Protein AF-0000000080018764 (afdb_homodimer)

Nearest PDB structures (foldseek):
  2nvn-assembly1_A-2  TM=9.510E-01  e=1.920E-15  Synechococcus elongatus PCC 7942 = FACHB-805
  2it9-assembly2_D  TM=9.387E-01  e=1.951E-10  Prochlorococcus marinus str. NATL2A
  2it9-assembly1_A  TM=9.415E-01  e=9.250E-10  Prochlorococcus marinus str. NATL2A
  6man-assembly1_A  TM=3.329E-01  e=5.649E-02  Rickettsia bellii RML369-C
  4or8-assembly1_A  TM=3.634E-01  e=3.006E-01  Marburg virus - Musoke, Kenya, 1980

Sequence (242 aa):
MERLIKSGSGWRIGWNPSAPEFKGLVGTDDWAIELTEAELNDFCRLLLQLADTMQQLTSELMDEEKIACEAESDLLWMEVEGYPRAYSLRFILNTNRCAEGKWSAAAVPGLLQAAGMLKVFMERLIKSGSGWRIGWNPSAPEFKGLVGTDDWAIELTEAELNDFCRLLLQLADTMQQLTSELMDEEKIACEAESDLLWMEVEGYPRAYSLRFILNTNRCAEGKWSAAAVPGLLQAAGMLKVF

Solvent-accessible surface area (backbone atoms only — not comparable to full-atom values): 12694 Å² total; per-residue (Å²): 122,74,72,42,76,48,71,59,75,49,22,34,42,34,38,28,73,81,44,88,66,55,20,17,33,40,36,38,85,52,32,36,38,46,24,32,57,69,52,40,52,49,50,38,53,49,49,52,51,52,50,52,53,32,53,55,42,52,77,65,47,86,66,93,60,71,45,75,53,72,50,70,61,93,50,36,39,37,37,36,43,32,38,62,92,47,30,26,40,37,38,35,39,67,52,89,73,32,35,37,40,56,34,51,37,84,15,41,63,60,45,50,56,51,38,61,62,67,56,76,113,121,74,73,43,75,49,71,58,77,49,22,34,42,34,38,28,72,80,43,89,64,54,21,18,33,42,34,39,86,51,33,36,39,48,23,34,55,69,51,40,52,49,49,38,53,48,51,52,52,52,50,52,52,32,52,54,43,51,77,66,46,87,65,95,60,71,45,75,51,71,50,69,62,94,51,34,40,37,36,38,41,31,40,60,91,47,31,27,40,38,39,36,40,69,53,88,75,32,35,37,40,56,34,51,38,84,14,41,63,60,46,50,55,51,39,62,62,67,57,73,114

InterPro domains:
  IPR009044 ssDNA-binding transcriptional regulator [G3DSA:2.30.31.10] (1-121)
  IPR009044 ssDNA-binding transcriptional regulator [SSF54447] (1-120)
  IPR014947 Protein of unknown function DUF1818 [PF08848] (6-116)

pLDDT: mean 93.12, std 10.93, range [38.03, 98.88]

Secondary structure (DSSP, 8-state):
---EEEEETTEEEEE-TTSSS--EEEE-SSEEEEE-HHHHHHHHHHHHHHHHHHHHHHHH--S---EEEEEE-SSEEEEEEEETTEEEEEEEE-SSS-EEEEE-TTTHHHHHHHHHHH---/---EEEEETTEEEEE-TTSSS--EEEE-SSEEEEE-HHHHHHHHHHHHHHHHHHHHHHHH--S---EEEEEE-SSEEEEEEEETTEEEEEEEE-SSS-EEEEE-TTTHHHHHHHHHHH---

Structure (mmCIF, N/CA/C/O backbone):
data_AF-0000000080018764-model_v1
#
loop_
_entity.id
_entity.type
_entity.pdbx_description
1 polymer 'DUF1818 domain-containing protein'
#
loop_
_atom_site.group_PDB
_atom_site.id
_atom_site.type_symbol
_atom_site.label_atom_id
_atom_site.label_alt_id
_atom_site.label_comp_id
_atom_site.label_asym_id
_atom_site.label_entity_id
_atom_site.label_seq_id
_atom_site.pdbx_PDB_ins_code
_atom_site.Cartn_x
_atom_site.Cartn_y
_atom_site.Cartn_z
_atom_site.occupancy
_atom_site.B_iso_or_equiv
_atom_site.auth_seq_id
_atom_site.auth_comp_id
_atom_site.auth_asym_id
_atom_site.auth_atom_id
_atom_site.pdbx_PDB_model_num
ATOM 1 N N . MET A 1 1 ? -10.547 -20.531 13.781 1 68.75 1 MET A N 1
ATOM 2 C CA . MET A 1 1 ? -9.164 -20.391 13.336 1 68.75 1 MET A CA 1
ATOM 3 C C . MET A 1 1 ? -8.531 -19.141 13.961 1 68.75 1 MET A C 1
ATOM 5 O O . MET A 1 1 ? -9.227 -18.172 14.258 1 68.75 1 MET A O 1
ATOM 9 N N . GLU A 1 2 ? -7.211 -19.234 14.367 1 84.25 2 GLU A N 1
ATOM 10 C CA . GLU A 1 2 ? -6.566 -18.172 15.133 1 84.25 2 GLU A CA 1
ATOM 11 C C . GLU A 1 2 ? -5.953 -17.125 14.211 1 84.25 2 GLU A C 1
ATOM 13 O O . GLU A 1 2 ? -5.629 -17.422 13.055 1 84.25 2 GLU A O 1
ATOM 18 N N . ARG A 1 3 ? -5.953 -15.953 14.719 1 90.06 3 ARG A N 1
ATOM 19 C CA . ARG A 1 3 ? -5.281 -14.852 14.031 1 90.06 3 ARG A CA 1
ATOM 20 C C . ARG A 1 3 ? -3.811 -15.172 13.789 1 90.06 3 ARG A C 1
ATOM 22 O O . ARG A 1 3 ? -3.146 -15.742 14.656 1 90.06 3 ARG A O 1
ATOM 29 N N . LEU A 1 4 ? -3.404 -14.945 12.539 1 93.12 4 LEU A N 1
ATOM 30 C CA . LEU A 1 4 ? -2.029 -15.242 12.156 1 93.12 4 LEU A CA 1
ATOM 31 C C . LEU A 1 4 ? -1.428 -14.102 11.352 1 93.12 4 LEU A C 1
ATOM 33 O O . LEU A 1 4 ? -2.094 -13.523 10.484 1 93.12 4 LEU A O 1
ATOM 37 N N . ILE A 1 5 ? -0.253 -13.672 11.758 1 94.69 5 ILE A N 1
ATOM 38 C CA . ILE A 1 5 ? 0.545 -12.773 10.93 1 94.69 5 ILE A CA 1
ATOM 39 C C . ILE A 1 5 ? 1.951 -13.344 10.758 1 94.69 5 ILE A C 1
ATOM 41 O O . ILE A 1 5 ? 2.621 -13.664 11.742 1 94.69 5 ILE A O 1
ATOM 45 N N . LYS A 1 6 ? 2.305 -13.562 9.57 1 96.75 6 LYS A N 1
ATOM 46 C CA . LYS A 1 6 ? 3.672 -13.945 9.234 1 96.75 6 LYS A CA 1
ATOM 47 C C . LYS A 1 6 ? 4.398 -12.812 8.508 1 96.75 6 LYS A C 1
ATOM 49 O O . LYS A 1 6 ? 3.805 -12.117 7.688 1 96.75 6 LYS A O 1
ATOM 54 N N . SER A 1 7 ? 5.648 -12.672 8.906 1 97.94 7 SER A N 1
ATOM 55 C CA . SER A 1 7 ? 6.406 -11.602 8.266 1 97.94 7 SER A CA 1
ATOM 56 C C . SER A 1 7 ? 7.883 -11.969 8.141 1 97.94 7 SER A C 1
ATOM 58 O O . SER A 1 7 ? 8.359 -12.883 8.812 1 97.94 7 SER A O 1
ATOM 60 N N . GLY A 1 8 ? 8.516 -11.398 7.281 1 97.75 8 GLY A N 1
ATOM 61 C CA . GLY A 1 8 ? 9.953 -11.43 7.062 1 97.75 8 GLY A CA 1
ATOM 62 C C . GLY A 1 8 ? 10.492 -10.148 6.453 1 97.75 8 GLY A C 1
ATOM 63 O O . GLY A 1 8 ? 9.82 -9.117 6.473 1 97.75 8 GLY A O 1
ATOM 64 N N . SER A 1 9 ? 11.68 -10.211 5.969 1 97.88 9 SER A N 1
ATOM 65 C CA . SER A 1 9 ? 12.258 -9.023 5.352 1 97.88 9 SER A CA 1
ATOM 66 C C . SER A 1 9 ? 11.516 -8.641 4.074 1 97.88 9 SER A C 1
ATOM 68 O O . SER A 1 9 ? 11.648 -9.305 3.047 1 97.88 9 SER A O 1
ATOM 70 N N . GLY A 1 10 ? 10.688 -7.566 4.203 1 98.25 10 GLY A N 1
ATOM 71 C CA . GLY A 1 10 ? 10.055 -7.004 3.02 1 98.25 10 GLY A CA 1
ATOM 72 C C . GLY A 1 10 ? 8.719 -7.648 2.699 1 98.25 10 GLY A C 1
ATOM 73 O O . GLY A 1 10 ? 8.195 -7.492 1.592 1 98.25 10 GLY A O 1
ATOM 74 N N . TRP A 1 11 ? 8.18 -8.469 3.574 1 98.69 11 TRP A N 1
ATOM 75 C CA . TRP A 1 11 ? 6.875 -9.047 3.281 1 98.69 11 TRP A CA 1
ATOM 76 C C . TRP A 1 11 ? 6.105 -9.336 4.566 1 98.69 11 TRP A C 1
ATOM 78 O O . TRP A 1 11 ? 6.707 -9.57 5.617 1 98.69 11 TRP A O 1
ATOM 88 N N . ARG A 1 12 ? 4.766 -9.227 4.465 1 98.56 12 ARG A N 1
ATOM 89 C CA . ARG A 1 12 ? 3.809 -9.602 5.504 1 98.56 12 ARG A CA 1
ATOM 90 C C . ARG A 1 12 ? 2.57 -10.25 4.895 1 98.56 12 ARG A C 1
ATOM 92 O O . ARG A 1 12 ? 2.109 -9.844 3.826 1 98.56 12 ARG A O 1
ATOM 99 N N . ILE A 1 13 ? 2.072 -11.258 5.594 1 98.31 13 ILE A N 1
ATOM 100 C CA . ILE A 1 13 ? 0.796 -11.859 5.234 1 98.31 13 ILE A CA 1
ATOM 101 C C . ILE A 1 13 ? 0.036 -12.258 6.496 1 98.31 13 ILE A C 1
ATOM 103 O O . ILE A 1 13 ? 0.632 -12.75 7.461 1 98.31 13 ILE A O 1
ATOM 107 N N . GLY A 1 14 ? -1.251 -11.969 6.52 1 97.62 14 GLY A N 1
ATOM 108 C CA . GLY A 1 14 ? -2.029 -12.203 7.727 1 97.62 14 GLY A CA 1
ATOM 109 C C . GLY A 1 14 ? -3.406 -12.773 7.445 1 97.62 14 GLY A C 1
ATOM 110 O O . GLY A 1 14 ? -3.922 -12.648 6.332 1 97.62 14 GLY A O 1
ATOM 111 N N . TRP A 1 15 ? -3.908 -13.414 8.477 1 96.69 15 TRP A N 1
ATOM 112 C CA . TRP A 1 15 ? -5.238 -14.016 8.477 1 96.69 15 TRP A CA 1
ATOM 113 C C . TRP A 1 15 ? -5.926 -13.805 9.82 1 96.69 15 TRP A C 1
ATOM 115 O O . TRP A 1 15 ? -5.352 -14.102 10.875 1 96.69 15 TRP A O 1
ATOM 125 N N . ASN A 1 16 ? -7.051 -13.188 9.742 1 96.44 16 ASN A N 1
ATOM 126 C CA . ASN A 1 16 ? -7.891 -13 10.922 1 96.44 16 ASN A CA 1
ATOM 127 C C . ASN A 1 16 ? -9.328 -13.445 10.664 1 96.44 16 ASN A C 1
ATOM 129 O O . ASN A 1 16 ? -10.164 -12.648 10.234 1 96.44 16 ASN A O 1
ATOM 133 N N . PRO A 1 17 ? -9.641 -14.695 10.977 1 93.81 17 PRO A N 1
ATOM 134 C CA . PRO A 1 17 ? -10.961 -15.242 10.672 1 93.81 17 PRO A CA 1
ATOM 135 C C . PRO A 1 17 ? -12.086 -14.539 11.43 1 93.81 17 PRO A C 1
ATOM 137 O O . PRO A 1 17 ? -13.258 -14.68 11.078 1 93.81 17 PRO A O 1
ATOM 140 N N . SER A 1 18 ? -11.727 -13.773 12.469 1 95.12 18 SER A N 1
ATOM 141 C CA . SER A 1 18 ? -12.742 -13.133 13.297 1 95.12 18 SER A CA 1
ATOM 142 C C . SER A 1 18 ? -13.125 -11.766 12.742 1 95.12 18 SER A C 1
ATOM 144 O O . SER A 1 18 ? -14.086 -11.148 13.203 1 95.12 18 SER A O 1
ATOM 146 N N . ALA A 1 19 ? -12.297 -11.297 11.797 1 95 19 ALA A N 1
ATOM 147 C CA . ALA A 1 19 ? -12.648 -10.016 11.188 1 95 19 ALA A CA 1
ATOM 148 C C . ALA A 1 19 ? -13.938 -10.133 10.375 1 95 19 ALA A C 1
ATOM 150 O O . ALA A 1 19 ? -14.164 -11.141 9.703 1 95 19 ALA A O 1
ATOM 151 N N . PRO A 1 20 ? -14.727 -9.164 10.422 1 95 20 PRO A N 1
ATOM 152 C CA . PRO A 1 20 ? -16.031 -9.258 9.773 1 95 20 PRO A CA 1
ATOM 153 C C . PRO A 1 20 ? -15.93 -9.32 8.25 1 95 20 PRO A C 1
ATOM 155 O O . PRO A 1 20 ? -16.609 -10.125 7.613 1 95 20 PRO A O 1
ATOM 158 N N . GLU A 1 21 ? -15.164 -8.414 7.602 1 96.56 21 GLU A N 1
ATOM 159 C CA . GLU A 1 21 ? -15.172 -8.32 6.145 1 96.56 21 GLU A CA 1
ATOM 160 C C . GLU A 1 21 ? -13.781 -8.57 5.57 1 96.56 21 GLU A C 1
ATOM 162 O O . GLU A 1 21 ? -13.609 -9.391 4.672 1 96.56 21 GLU A O 1
ATOM 167 N N . PHE A 1 22 ? -12.82 -7.93 6.137 1 97.19 22 PHE A N 1
ATOM 168 C CA . PHE A 1 22 ? -11.461 -8.031 5.617 1 97.19 22 PHE A CA 1
ATOM 169 C C . PHE A 1 22 ? -10.602 -8.914 6.516 1 97.19 22 PHE A C 1
ATOM 171 O O . PHE A 1 22 ? -10 -8.438 7.473 1 97.19 22 PHE A O 1
ATOM 178 N N . LYS A 1 23 ? -10.445 -10.148 6.078 1 97.06 23 LYS A N 1
ATOM 179 C CA . LYS A 1 23 ? -9.875 -11.18 6.934 1 97.06 23 LYS A CA 1
ATOM 180 C C . LYS A 1 23 ? -8.406 -11.43 6.602 1 97.06 23 LYS A C 1
ATOM 182 O O . LYS A 1 23 ? -7.703 -12.109 7.344 1 97.06 23 LYS A O 1
ATOM 187 N N . GLY A 1 24 ? -7.957 -10.898 5.488 1 97.38 24 GLY A N 1
ATOM 188 C CA . GLY A 1 24 ? -6.578 -11.078 5.055 1 97.38 24 GLY A CA 1
ATOM 189 C C . GLY A 1 24 ? -5.773 -9.789 5.078 1 97.38 24 GLY A C 1
ATOM 190 O O . GLY A 1 24 ? -6.344 -8.703 5.156 1 97.38 24 GLY A O 1
ATOM 191 N N . LEU A 1 25 ? -4.535 -9.93 5.039 1 98.19 25 LEU A N 1
ATOM 192 C CA . LEU A 1 25 ? -3.609 -8.805 4.938 1 98.19 25 LEU A CA 1
ATOM 193 C C . LEU A 1 25 ? -2.361 -9.203 4.152 1 98.19 25 LEU A C 1
ATOM 195 O O . LEU A 1 25 ? -1.821 -10.289 4.344 1 98.19 25 LEU A O 1
ATOM 199 N N . VAL A 1 26 ? -1.921 -8.289 3.273 1 98.56 26 VAL A N 1
ATOM 200 C CA . VAL A 1 26 ? -0.626 -8.461 2.623 1 98.56 26 VAL A CA 1
ATOM 201 C C . VAL A 1 26 ? 0.14 -7.141 2.633 1 98.56 26 VAL A C 1
ATOM 203 O O . VAL A 1 26 ? -0.461 -6.07 2.723 1 98.56 26 VAL A O 1
ATOM 206 N N . GLY A 1 27 ? 1.399 -7.227 2.586 1 98.75 27 GLY A N 1
ATOM 207 C CA . GLY A 1 27 ? 2.18 -6.004 2.523 1 98.75 27 GLY A CA 1
ATOM 208 C C . GLY A 1 27 ? 3.666 -6.23 2.717 1 98.75 27 GLY A C 1
ATOM 209 O O . GLY A 1 27 ? 4.152 -7.352 2.557 1 98.75 27 GLY A O 1
ATOM 210 N N . THR A 1 28 ? 4.379 -5.137 2.893 1 98.69 28 THR A N 1
ATOM 211 C CA . THR A 1 28 ? 5.797 -5.082 3.229 1 98.69 28 THR A CA 1
ATOM 212 C C . THR A 1 28 ? 6.008 -4.395 4.574 1 98.69 28 THR A C 1
ATOM 214 O O . THR A 1 28 ? 5.09 -4.328 5.395 1 98.69 28 THR A O 1
ATOM 217 N N . ASP A 1 29 ? 7.27 -3.947 4.777 1 97.44 29 ASP A N 1
ATOM 218 C CA . ASP A 1 29 ? 7.578 -3.146 5.957 1 97.44 29 ASP A CA 1
ATOM 219 C C . ASP A 1 29 ? 6.961 -1.752 5.852 1 97.44 29 ASP A C 1
ATOM 221 O O . ASP A 1 29 ? 6.703 -1.104 6.867 1 97.44 29 ASP A O 1
ATOM 225 N N . ASP A 1 30 ? 6.609 -1.358 4.621 1 97.44 30 ASP A N 1
ATOM 226 C CA . ASP A 1 30 ? 6.297 0.051 4.406 1 97.44 30 ASP A CA 1
ATOM 227 C C . ASP A 1 30 ? 4.836 0.235 4.008 1 97.44 30 ASP A C 1
ATOM 229 O O . ASP A 1 30 ? 4.32 1.355 4.012 1 97.44 30 ASP A O 1
ATOM 233 N N . TRP A 1 31 ? 4.188 -0.826 3.67 1 98.69 31 TRP A N 1
ATOM 234 C CA . TRP A 1 31 ? 2.77 -0.753 3.34 1 98.69 31 TRP A CA 1
ATOM 235 C C . TRP A 1 31 ? 2.074 -2.08 3.625 1 98.69 31 TRP A C 1
ATOM 237 O O . TRP A 1 31 ? 2.719 -3.131 3.658 1 98.69 31 TRP A O 1
ATOM 247 N N . ALA A 1 32 ? 0.771 -2.02 3.852 1 98.62 32 ALA A N 1
ATOM 248 C CA . ALA A 1 32 ? -0.088 -3.193 3.984 1 98.62 32 ALA A CA 1
ATOM 249 C C . ALA A 1 32 ? -1.529 -2.865 3.609 1 98.62 32 ALA A C 1
ATOM 251 O O . ALA A 1 32 ? -1.979 -1.729 3.779 1 98.62 32 ALA A O 1
ATOM 252 N N . ILE A 1 33 ? -2.234 -3.895 3.113 1 98.31 33 ILE A N 1
ATOM 253 C CA . ILE A 1 33 ? -3.617 -3.746 2.674 1 98.31 33 ILE A CA 1
ATOM 254 C C . ILE A 1 33 ? -4.441 -4.938 3.154 1 98.31 33 ILE A C 1
ATOM 256 O O . ILE A 1 33 ? -4.008 -6.086 3.041 1 98.31 33 ILE A O 1
ATOM 260 N N . GLU A 1 34 ? -5.523 -4.609 3.689 1 98.19 34 GLU A N 1
ATOM 261 C CA . GLU A 1 34 ? -6.434 -5.684 4.062 1 98.19 34 GLU A CA 1
ATOM 262 C C . GLU A 1 34 ? -7.133 -6.262 2.834 1 98.19 34 GLU A C 1
ATOM 264 O O . GLU A 1 34 ? -7.391 -5.547 1.864 1 98.19 34 GLU A O 1
ATOM 269 N N . LEU A 1 35 ? -7.445 -7.535 2.936 1 97.94 35 LEU A N 1
ATOM 270 C CA . LEU A 1 35 ? -8.125 -8.258 1.866 1 97.94 35 LEU A CA 1
ATOM 271 C C . LEU A 1 35 ? -9.328 -9.016 2.404 1 97.94 35 LEU A C 1
ATOM 273 O O . LEU A 1 35 ? -9.328 -9.461 3.555 1 97.94 35 LEU A O 1
ATOM 277 N N . THR A 1 36 ? -10.297 -9.164 1.594 1 97.25 36 THR A N 1
ATOM 278 C CA . THR A 1 36 ? -11.336 -10.141 1.923 1 97.25 36 THR A CA 1
ATOM 279 C C . THR A 1 36 ? -10.781 -11.562 1.88 1 97.25 36 THR A C 1
ATOM 281 O O . THR A 1 36 ? -9.695 -11.789 1.339 1 97.25 36 THR A O 1
ATOM 284 N N . GLU A 1 37 ? -11.523 -12.43 2.434 1 96.12 37 GLU A N 1
ATOM 285 C CA . GLU A 1 37 ? -11.102 -13.828 2.377 1 96.12 37 GLU A CA 1
ATOM 286 C C . GLU A 1 37 ? -10.945 -14.297 0.935 1 96.12 37 GLU A C 1
ATOM 288 O O . GLU A 1 37 ? -9.969 -14.984 0.604 1 96.12 37 GLU A O 1
ATOM 293 N N . ALA A 1 38 ? -11.883 -13.953 0.093 1 96.62 38 ALA A N 1
ATOM 294 C CA . ALA A 1 38 ? -11.836 -14.359 -1.311 1 96.62 38 ALA A CA 1
ATOM 295 C C . ALA A 1 38 ? -10.609 -13.766 -2.008 1 96.62 38 ALA A C 1
ATOM 297 O O . ALA A 1 38 ? -9.945 -14.445 -2.793 1 96.62 38 ALA A O 1
ATOM 298 N N . GLU A 1 39 ? -10.312 -12.484 -1.729 1 97.5 39 GLU A N 1
ATOM 299 C CA . GLU A 1 39 ? -9.141 -11.82 -2.305 1 97.5 39 GLU A CA 1
ATOM 300 C C . GLU A 1 39 ? -7.852 -12.5 -1.854 1 97.5 39 GLU A C 1
ATOM 302 O O . GLU A 1 39 ? -6.938 -12.695 -2.656 1 97.5 39 GLU A O 1
ATOM 307 N N . LEU A 1 40 ? -7.777 -12.836 -0.602 1 97.5 40 LEU A N 1
ATOM 308 C CA . LEU A 1 40 ? -6.574 -13.477 -0.086 1 97.5 40 LEU A CA 1
ATOM 309 C C . LEU A 1 40 ? -6.395 -14.867 -0.689 1 97.5 40 LEU A C 1
ATOM 311 O O . LEU A 1 40 ? -5.281 -15.258 -1.038 1 97.5 40 LEU A O 1
ATOM 315 N N . ASN A 1 41 ? -7.473 -15.562 -0.802 1 96.88 41 ASN A N 1
ATOM 316 C CA . ASN A 1 41 ? -7.402 -16.875 -1.431 1 96.88 41 ASN A CA 1
ATOM 317 C C . ASN A 1 41 ? -6.895 -16.781 -2.865 1 96.88 41 ASN A C 1
ATOM 319 O O . ASN A 1 41 ? -6.035 -17.578 -3.273 1 96.88 41 ASN A O 1
ATOM 323 N N . ASP A 1 42 ? -7.402 -15.836 -3.553 1 97.56 42 ASP A N 1
ATOM 324 C CA . ASP A 1 42 ? -6.965 -15.641 -4.934 1 97.56 42 ASP A CA 1
ATOM 325 C C . ASP A 1 42 ? -5.504 -15.203 -4.984 1 97.56 42 ASP A C 1
ATOM 327 O O . ASP A 1 42 ? -4.754 -15.625 -5.871 1 97.56 42 ASP A O 1
ATOM 331 N N . PHE A 1 43 ? -5.098 -14.367 -4.078 1 98.25 43 PHE A N 1
ATOM 332 C CA . PHE A 1 43 ? -3.715 -13.906 -4.016 1 98.25 43 PHE A CA 1
ATOM 333 C C . PHE A 1 43 ? -2.76 -15.078 -3.852 1 98.25 43 PHE A C 1
ATOM 335 O O . PHE A 1 43 ? -1.798 -15.219 -4.613 1 98.25 43 PHE A O 1
ATOM 342 N N . CYS A 1 44 ? -3.115 -15.922 -2.943 1 98 44 CYS A N 1
ATOM 343 C CA . CYS A 1 44 ? -2.25 -17.062 -2.674 1 98 44 CYS A CA 1
ATOM 344 C C . CYS A 1 44 ? -2.244 -18.031 -3.852 1 98 44 CYS A C 1
ATOM 346 O O . CYS A 1 44 ? -1.186 -18.5 -4.266 1 98 44 CYS A O 1
ATOM 348 N N . ARG A 1 45 ? -3.391 -18.297 -4.367 1 97.62 45 ARG A N 1
ATOM 349 C CA . ARG A 1 45 ? -3.504 -19.234 -5.484 1 97.62 45 ARG A CA 1
ATOM 350 C C . ARG A 1 45 ? -2.723 -18.734 -6.695 1 97.62 45 ARG A C 1
ATOM 352 O O . ARG A 1 45 ? -1.954 -19.5 -7.297 1 97.62 45 ARG A O 1
ATOM 359 N N . LEU A 1 46 ? -2.908 -17.469 -7.066 1 98.31 46 LEU A N 1
ATOM 360 C CA . LEU A 1 46 ? -2.248 -16.906 -8.234 1 98.31 46 LEU A CA 1
ATOM 361 C C . LEU A 1 46 ? -0.744 -16.797 -8.008 1 98.31 46 LEU A C 1
ATOM 363 O O . LEU A 1 46 ? 0.043 -17.016 -8.938 1 98.31 46 LEU A O 1
ATOM 367 N N . LEU A 1 47 ? -0.325 -16.453 -6.82 1 98.38 47 LEU A N 1
ATOM 368 C CA . LEU A 1 47 ? 1.092 -16.359 -6.488 1 98.38 47 LEU A CA 1
ATOM 369 C C . LEU A 1 47 ? 1.784 -17.703 -6.672 1 98.38 47 LEU A C 1
ATOM 371 O O . LEU A 1 47 ? 2.848 -17.781 -7.293 1 98.38 47 LEU A O 1
ATOM 375 N N . LEU A 1 48 ? 1.185 -18.719 -6.172 1 97.56 48 LEU A N 1
ATOM 376 C CA . LEU A 1 48 ? 1.766 -20.047 -6.262 1 97.56 48 LEU A CA 1
ATOM 377 C C . LEU A 1 48 ? 1.779 -20.547 -7.707 1 97.56 48 LEU A C 1
ATOM 379 O O . LEU A 1 48 ? 2.73 -21.203 -8.133 1 97.56 48 LEU A O 1
ATOM 383 N N . GLN A 1 49 ? 0.719 -20.219 -8.398 1 97.75 49 GLN A N 1
ATOM 384 C CA . GLN A 1 49 ? 0.656 -20.547 -9.82 1 97.75 49 GLN A CA 1
ATOM 385 C C . GLN A 1 49 ? 1.792 -19.891 -10.594 1 97.75 49 GLN A C 1
ATOM 387 O O . GLN A 1 49 ? 2.455 -20.531 -11.406 1 97.75 49 GLN A O 1
ATOM 392 N N . LEU A 1 50 ? 2.02 -18.562 -10.391 1 98.06 50 LEU A N 1
ATOM 393 C CA . LEU A 1 50 ? 3.078 -17.828 -11.062 1 98.06 50 LEU A CA 1
ATOM 394 C C . LEU A 1 50 ? 4.449 -18.375 -10.688 1 98.06 50 LEU A C 1
ATOM 396 O O . LEU A 1 50 ? 5.336 -18.469 -11.539 1 98.06 50 LEU A O 1
ATOM 400 N N . ALA A 1 51 ? 4.594 -18.719 -9.453 1 96.44 51 ALA A N 1
ATOM 401 C CA . ALA A 1 51 ? 5.855 -19.297 -9 1 96.44 51 ALA A CA 1
ATOM 402 C C . ALA A 1 51 ? 6.148 -20.609 -9.719 1 96.44 51 ALA A C 1
ATOM 404 O O . ALA A 1 51 ? 7.281 -20.859 -10.133 1 96.44 51 ALA A O 1
ATOM 405 N N . ASP A 1 52 ? 5.133 -21.422 -9.828 1 95.62 52 ASP A N 1
ATOM 406 C CA . ASP A 1 52 ? 5.281 -22.688 -10.547 1 95.62 52 ASP A CA 1
ATOM 407 C C . ASP A 1 52 ? 5.684 -22.438 -12 1 95.62 52 ASP A C 1
ATOM 409 O O . ASP A 1 52 ? 6.547 -23.141 -12.531 1 95.62 52 ASP A O 1
ATOM 413 N N . THR A 1 53 ? 5.02 -21.438 -12.633 1 94.94 53 THR A N 1
ATOM 414 C CA . THR A 1 53 ? 5.34 -21.078 -14.008 1 94.94 53 THR A CA 1
ATOM 415 C C . THR A 1 53 ? 6.801 -20.656 -14.125 1 94.94 53 THR A C 1
ATOM 417 O O . THR A 1 53 ? 7.508 -21.094 -15.047 1 94.94 53 THR A O 1
ATOM 420 N N . MET A 1 54 ? 7.301 -19.844 -13.219 1 93.94 54 MET A N 1
ATOM 421 C CA . MET A 1 54 ? 8.68 -19.375 -13.234 1 93.94 54 MET A CA 1
ATOM 422 C C . MET A 1 54 ? 9.656 -20.531 -13.094 1 93.94 54 MET A C 1
ATOM 424 O O . MET A 1 54 ? 10.703 -20.562 -13.742 1 93.94 54 MET A O 1
ATOM 428 N N . GLN A 1 55 ? 9.32 -21.453 -12.266 1 90.56 55 GLN A N 1
ATOM 429 C CA . GLN A 1 55 ? 10.164 -22.609 -12.047 1 90.56 55 GLN A CA 1
ATOM 430 C C . GLN A 1 55 ? 10.258 -23.469 -13.305 1 90.56 55 GLN A C 1
ATOM 432 O O . GLN A 1 55 ? 11.328 -24 -13.633 1 90.56 55 GLN A O 1
ATOM 437 N N . GLN A 1 56 ? 9.211 -23.625 -13.961 1 90.62 56 GLN A N 1
ATOM 438 C CA . GLN A 1 56 ? 9.172 -24.422 -15.18 1 90.62 56 GLN A CA 1
ATOM 439 C C . GLN A 1 56 ? 9.984 -23.781 -16.297 1 90.62 56 GLN A C 1
ATOM 441 O O . GLN A 1 56 ? 10.609 -24.484 -17.094 1 90.62 56 GLN A O 1
ATOM 446 N N . LEU A 1 57 ? 9.984 -22.438 -16.359 1 85.69 57 LEU A N 1
ATOM 447 C CA . LEU A 1 57 ? 10.734 -21.719 -17.391 1 85.69 57 LEU A CA 1
ATOM 448 C C . LEU A 1 57 ? 12.234 -21.844 -17.141 1 85.69 57 LEU A C 1
ATOM 450 O O . LEU A 1 57 ? 13.023 -21.75 -18.094 1 85.69 57 LEU A O 1
ATOM 454 N N . THR A 1 58 ? 12.695 -21.938 -15.93 1 76.25 58 THR A N 1
ATOM 455 C CA . THR A 1 58 ? 14.094 -22.156 -15.602 1 76.25 58 THR A CA 1
ATOM 456 C C . THR A 1 58 ? 14.625 -23.406 -16.312 1 76.25 58 THR A C 1
ATOM 458 O O . THR A 1 58 ? 15.766 -23.422 -16.781 1 76.25 58 THR A O 1
ATOM 461 N N . SER A 1 59 ? 13.82 -24.328 -16.391 1 72.62 59 SER A N 1
ATOM 462 C CA . SER A 1 59 ? 14.25 -25.594 -16.984 1 72.62 59 SER A CA 1
ATOM 463 C C . SER A 1 59 ? 14.344 -25.5 -18.5 1 72.62 59 SER A C 1
ATOM 465 O O . SER A 1 59 ? 15.133 -26.203 -19.125 1 72.62 59 SER A O 1
ATOM 467 N N . GLU A 1 60 ? 13.562 -24.594 -18.922 1 68.31 60 GLU A N 1
ATOM 468 C CA . GLU A 1 60 ? 13.484 -24.5 -20.375 1 68.31 60 GLU A CA 1
ATOM 469 C C . GLU A 1 60 ? 14.414 -23.422 -20.922 1 68.31 60 GLU A C 1
ATOM 471 O O . GLU A 1 60 ? 14.875 -23.5 -22.062 1 68.31 60 GLU A O 1
ATOM 476 N N . LEU A 1 61 ? 14.297 -22.328 -20.141 1 60.66 61 LEU A N 1
ATOM 477 C CA . LEU A 1 61 ? 14.938 -21.156 -20.703 1 60.66 61 LEU A CA 1
ATOM 478 C C . LEU A 1 61 ? 16.406 -21.078 -20.297 1 60.66 61 LEU A C 1
ATOM 480 O O . LEU A 1 61 ? 16.719 -21.094 -19.094 1 60.66 61 LEU A O 1
ATOM 484 N N . MET A 1 62 ? 17.203 -21.562 -21.156 1 57.44 62 MET A N 1
ATOM 485 C CA . MET A 1 62 ? 18.656 -21.484 -21.047 1 57.44 62 MET A CA 1
ATOM 486 C C . MET A 1 62 ? 19.125 -20.031 -20.984 1 57.44 62 MET A C 1
ATOM 488 O O . MET A 1 62 ? 20.297 -19.75 -20.719 1 57.44 62 MET A O 1
ATOM 492 N N . ASP A 1 63 ? 18.25 -19.078 -21.562 1 58.16 63 ASP A N 1
ATOM 493 C CA . ASP A 1 63 ? 18.797 -17.734 -21.75 1 58.16 63 ASP A CA 1
ATOM 494 C C . ASP A 1 63 ? 18.438 -16.828 -20.578 1 58.16 63 ASP A C 1
ATOM 496 O O . ASP A 1 63 ? 17.406 -17.031 -19.922 1 58.16 63 ASP A O 1
ATOM 500 N N . GLU A 1 64 ? 19.312 -16.094 -20.062 1 63.31 64 GLU A N 1
ATOM 501 C CA . GLU A 1 64 ? 19.578 -15.133 -19 1 63.31 64 GLU A CA 1
ATOM 502 C C . GLU A 1 64 ? 18.672 -13.914 -19.109 1 63.31 64 GLU A C 1
ATOM 504 O O . GLU A 1 64 ? 19.062 -12.805 -18.75 1 63.31 64 GLU A O 1
ATOM 509 N N . GLU A 1 65 ? 17.375 -13.906 -19.891 1 80 65 GLU A N 1
ATOM 510 C CA . GLU A 1 65 ? 16.609 -12.672 -19.984 1 80 65 GLU A CA 1
ATOM 511 C C . GLU A 1 65 ? 15.547 -12.586 -18.891 1 80 65 GLU A C 1
ATOM 513 O O . GLU A 1 65 ? 15 -13.609 -18.484 1 80 65 GLU A O 1
ATOM 518 N N . LYS A 1 66 ? 15.359 -11.461 -18.562 1 89.75 66 LYS A N 1
ATOM 519 C CA . LYS A 1 66 ? 14.266 -11.203 -17.625 1 89.75 66 L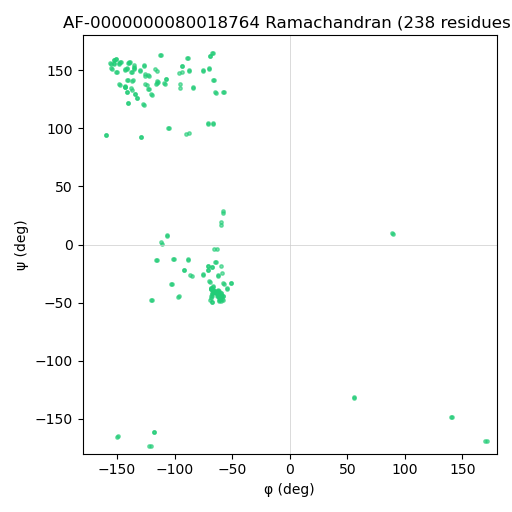YS A CA 1
ATOM 520 C C . LYS A 1 66 ? 12.914 -11.547 -18.266 1 89.75 66 LYS A C 1
ATOM 522 O O . LYS A 1 66 ? 12.688 -11.266 -19.438 1 89.75 66 LYS A O 1
ATOM 527 N N . ILE A 1 67 ? 12.102 -12.242 -17.641 1 92 67 ILE A N 1
ATOM 528 C CA . ILE A 1 67 ? 10.781 -12.617 -18.141 1 92 67 ILE A CA 1
ATOM 529 C C . ILE A 1 67 ? 9.711 -12.008 -17.234 1 92 67 ILE A C 1
ATOM 531 O O . ILE A 1 67 ? 9.969 -11.695 -16.062 1 92 67 ILE A O 1
ATOM 535 N N . ALA A 1 68 ? 8.547 -11.727 -17.844 1 95.94 68 ALA A N 1
ATOM 536 C CA . ALA A 1 68 ? 7.363 -11.297 -17.094 1 95.94 68 ALA A CA 1
ATOM 537 C C . ALA A 1 68 ? 6.203 -12.266 -17.312 1 95.94 68 ALA A C 1
ATOM 539 O O . ALA A 1 68 ? 5.926 -12.672 -18.438 1 95.94 68 ALA A O 1
ATOM 540 N N . CYS A 1 69 ? 5.594 -12.727 -16.281 1 97.31 69 CYS A N 1
ATOM 541 C CA . CYS A 1 69 ? 4.41 -13.578 -16.328 1 97.31 69 CYS A CA 1
ATOM 542 C C . CYS A 1 69 ? 3.281 -12.977 -15.492 1 97.31 69 CYS A C 1
ATOM 544 O O . CYS A 1 69 ? 3.52 -12.445 -14.406 1 97.31 69 CYS A O 1
ATOM 546 N N . GLU A 1 70 ? 2.117 -13 -15.945 1 98.62 70 GLU A N 1
ATOM 547 C CA . GLU A 1 70 ? 0.985 -12.43 -15.227 1 98.62 70 GLU A CA 1
ATOM 548 C C . GLU A 1 70 ? -0.139 -13.453 -15.07 1 98.62 70 GLU A C 1
ATOM 550 O O . GLU A 1 70 ? -0.213 -14.422 -15.828 1 98.62 70 GLU A O 1
ATOM 555 N N . ALA A 1 71 ? -0.936 -13.367 -14.125 1 98.44 71 ALA A N 1
ATOM 556 C CA . ALA A 1 71 ? -2.16 -14.102 -13.836 1 98.44 71 ALA A CA 1
ATOM 557 C C . ALA A 1 71 ? -3.213 -13.195 -13.203 1 98.44 71 ALA A C 1
ATOM 559 O O . ALA A 1 71 ? -2.883 -12.148 -12.648 1 98.44 71 ALA A O 1
ATOM 560 N N . GLU A 1 72 ? -4.465 -13.516 -13.43 1 98.44 72 GLU A N 1
ATOM 561 C CA . GLU A 1 72 ? -5.512 -12.664 -12.875 1 98.44 72 GLU A CA 1
ATOM 562 C C . GLU A 1 72 ? -6.762 -13.477 -12.539 1 98.44 72 GLU A C 1
ATOM 564 O O . GLU A 1 72 ? -6.93 -14.602 -13.023 1 98.44 72 GLU A O 1
ATOM 569 N N . SER A 1 73 ? -7.531 -13.008 -11.68 1 97.75 73 SER A N 1
ATOM 570 C CA . SER A 1 73 ? -8.898 -13.422 -11.391 1 97.75 73 SER A CA 1
ATOM 571 C C . SER A 1 73 ? -9.867 -12.25 -11.539 1 97.75 73 SER A C 1
ATOM 573 O O . SER A 1 73 ? -9.5 -11.195 -12.055 1 97.75 73 SER A O 1
ATOM 575 N N . ASP A 1 74 ? -11.133 -12.484 -11.156 1 97.12 74 ASP A N 1
ATOM 576 C CA . ASP A 1 74 ? -12.109 -11.391 -11.172 1 97.12 74 ASP A CA 1
ATOM 577 C C . ASP A 1 74 ? -11.766 -10.344 -10.117 1 97.12 74 ASP A C 1
ATOM 579 O O . ASP A 1 74 ? -12.188 -9.188 -10.227 1 97.12 74 ASP A O 1
ATOM 583 N N . LEU A 1 75 ? -10.977 -10.695 -9.148 1 97.5 75 LEU A N 1
ATOM 584 C CA . LEU A 1 75 ? -10.766 -9.844 -7.98 1 97.5 75 LEU A CA 1
ATOM 585 C C . LEU A 1 75 ? -9.43 -9.117 -8.07 1 97.5 75 LEU A C 1
ATOM 587 O O . LEU A 1 75 ? -9.297 -7.996 -7.57 1 97.5 75 LEU A O 1
ATOM 591 N N . LEU A 1 76 ? -8.383 -9.805 -8.68 1 98.12 76 LEU A N 1
ATOM 592 C CA . LEU A 1 76 ? -7.082 -9.148 -8.688 1 98.12 76 LEU A CA 1
ATOM 593 C C . LEU A 1 76 ? -6.25 -9.602 -9.883 1 98.12 76 LEU A C 1
ATOM 595 O O . LEU A 1 76 ? -6.598 -10.578 -10.555 1 98.12 76 LEU A O 1
ATOM 599 N N . TRP A 1 77 ? -5.27 -8.742 -10.211 1 98.69 77 TRP A N 1
ATOM 600 C CA . TRP A 1 77 ? -4.234 -8.984 -11.211 1 98.69 77 TRP A CA 1
ATOM 601 C C . TRP A 1 77 ? -2.857 -9.055 -10.562 1 98.69 77 TRP A C 1
ATOM 603 O O . TRP A 1 77 ? -2.553 -8.281 -9.656 1 98.69 77 TRP A O 1
ATOM 613 N N . MET A 1 78 ? -1.951 -10.039 -11.047 1 98.81 78 MET A N 1
ATOM 614 C CA . MET A 1 78 ? -0.597 -10.188 -10.516 1 98.81 78 MET A CA 1
ATOM 615 C C . MET A 1 78 ? 0.405 -10.406 -11.648 1 98.81 78 MET A C 1
ATOM 617 O O . MET A 1 78 ? 0.069 -11.008 -12.672 1 98.81 78 MET A O 1
ATOM 621 N N . GLU A 1 79 ? 1.593 -9.898 -11.359 1 98.81 79 GLU A N 1
ATOM 622 C CA . GLU A 1 79 ? 2.678 -10.086 -12.312 1 98.81 79 GLU A CA 1
ATOM 623 C C . GLU A 1 79 ? 4.012 -10.305 -11.602 1 98.81 79 GLU A C 1
ATOM 625 O O . GLU A 1 79 ? 4.32 -9.625 -10.625 1 98.81 79 GLU A O 1
ATOM 630 N N . VAL A 1 80 ? 4.762 -11.312 -12.109 1 98.44 80 VAL A N 1
ATOM 631 C CA . VAL A 1 80 ? 6.152 -11.469 -11.695 1 98.44 80 VAL A CA 1
ATOM 632 C C . VAL A 1 80 ? 7.078 -11.055 -12.836 1 98.44 80 VAL A C 1
ATOM 634 O O . VAL A 1 80 ? 6.766 -11.266 -14.008 1 98.44 80 VAL A O 1
ATOM 637 N N . GLU A 1 81 ? 8.125 -10.445 -12.469 1 97.69 81 GLU A N 1
ATOM 638 C CA . GLU A 1 81 ? 9.094 -9.984 -13.461 1 97.69 81 GLU A CA 1
ATOM 639 C C . GLU A 1 81 ? 10.523 -10.172 -12.961 1 97.69 81 GLU A C 1
ATOM 641 O O . GLU A 1 81 ? 10.875 -9.727 -11.867 1 97.69 81 GLU A O 1
ATOM 646 N N . GLY A 1 82 ? 11.359 -10.719 -13.719 1 96.56 82 GLY A N 1
ATOM 647 C CA . GLY A 1 82 ? 12.758 -10.977 -13.383 1 96.56 82 GLY A CA 1
ATOM 648 C C . GLY A 1 82 ? 13.25 -12.32 -13.883 1 96.56 82 GLY A C 1
ATOM 649 O O . GLY A 1 82 ? 12.883 -12.75 -14.977 1 96.56 82 GLY A O 1
ATOM 650 N N . TYR A 1 83 ? 14.148 -12.898 -13.18 1 93.38 83 TYR A N 1
ATOM 651 C CA . TYR A 1 83 ? 14.695 -14.219 -13.484 1 93.38 83 TYR A CA 1
ATOM 652 C C . TYR A 1 83 ? 13.938 -15.305 -12.727 1 93.38 83 TYR A C 1
ATOM 654 O O . TYR A 1 83 ? 13.328 -15.039 -11.688 1 93.38 83 TYR A O 1
ATOM 662 N N . PRO A 1 84 ? 13.93 -16.438 -13.227 1 89.5 84 PRO A N 1
ATOM 663 C CA . PRO A 1 84 ? 13.172 -17.531 -12.609 1 89.5 84 PRO A CA 1
ATOM 664 C C . PRO A 1 84 ? 13.477 -17.688 -11.117 1 89.5 84 PRO A C 1
ATOM 666 O O . PRO A 1 84 ? 12.594 -18.047 -10.336 1 89.5 84 PRO A O 1
ATOM 669 N N . ARG A 1 85 ? 14.641 -17.422 -10.727 1 88.5 85 ARG A N 1
ATOM 670 C CA . ARG A 1 85 ? 14.984 -17.625 -9.32 1 88.5 85 ARG A CA 1
ATOM 671 C C . ARG A 1 85 ? 15.102 -16.297 -8.586 1 88.5 85 ARG A C 1
ATOM 673 O O . ARG A 1 85 ? 15.562 -16.25 -7.441 1 88.5 85 ARG A O 1
ATOM 680 N N . ALA A 1 86 ? 14.742 -15.188 -9.211 1 95.31 86 ALA A N 1
ATOM 681 C CA . ALA A 1 86 ? 14.82 -13.852 -8.633 1 95.31 86 ALA A CA 1
ATOM 682 C C . ALA A 1 86 ? 13.906 -12.883 -9.359 1 95.31 86 ALA A C 1
ATOM 684 O O . ALA A 1 86 ? 14.32 -12.227 -10.32 1 95.31 86 ALA A O 1
ATOM 685 N N . TYR A 1 87 ? 12.75 -12.75 -8.836 1 97.81 87 TYR A N 1
ATOM 686 C CA . TYR A 1 87 ? 11.773 -11.914 -9.508 1 97.81 87 TYR A CA 1
ATOM 687 C C . TYR A 1 87 ? 10.953 -11.109 -8.508 1 97.81 87 TYR A C 1
ATOM 689 O O . TYR A 1 87 ? 10.805 -11.508 -7.352 1 97.81 87 TYR A O 1
ATOM 697 N N . SER A 1 88 ? 10.492 -9.977 -8.938 1 98.75 88 SER A N 1
ATOM 698 C CA . SER A 1 88 ? 9.586 -9.141 -8.156 1 98.75 88 SER A CA 1
ATOM 699 C C . SER A 1 88 ? 8.133 -9.523 -8.414 1 98.75 88 SER A C 1
ATOM 701 O O . SER A 1 88 ? 7.832 -10.234 -9.375 1 98.75 88 SER A O 1
ATOM 703 N N . LEU A 1 89 ? 7.332 -9.133 -7.516 1 98.88 89 LEU A N 1
ATOM 704 C CA . LEU A 1 89 ? 5.895 -9.367 -7.629 1 98.88 89 LEU A CA 1
ATOM 705 C C . LEU A 1 89 ? 5.121 -8.055 -7.559 1 98.88 89 LEU A C 1
ATOM 707 O O . LEU A 1 89 ? 5.402 -7.207 -6.707 1 98.88 89 LEU A O 1
ATOM 711 N N . ARG A 1 90 ? 4.176 -7.855 -8.43 1 98.75 90 ARG A N 1
ATOM 712 C CA . ARG A 1 90 ? 3.211 -6.758 -8.375 1 98.75 90 ARG A CA 1
ATOM 713 C C . ARG A 1 90 ? 1.781 -7.289 -8.367 1 98.75 90 ARG A C 1
ATOM 715 O O . ARG A 1 90 ? 1.499 -8.336 -8.945 1 98.75 90 ARG A O 1
ATOM 722 N N . PHE A 1 91 ? 0.933 -6.602 -7.676 1 98.75 91 PHE A N 1
ATOM 723 C CA . PHE A 1 91 ? -0.474 -6.977 -7.754 1 98.75 91 PHE A CA 1
ATOM 724 C C . PHE A 1 91 ? -1.364 -5.742 -7.785 1 98.75 91 PHE A C 1
ATOM 726 O O . PHE A 1 91 ? -0.958 -4.668 -7.34 1 98.75 91 PHE A O 1
ATOM 733 N N . ILE A 1 92 ? -2.553 -5.891 -8.328 1 98.69 92 ILE A N 1
ATOM 734 C CA . ILE A 1 92 ? -3.59 -4.867 -8.359 1 98.69 92 ILE A CA 1
ATOM 735 C C . ILE A 1 92 ? -4.926 -5.473 -7.93 1 98.69 92 ILE A C 1
ATOM 737 O O . ILE A 1 92 ? -5.332 -6.52 -8.445 1 98.69 92 ILE A O 1
ATOM 741 N N . LEU A 1 93 ? -5.535 -4.852 -6.941 1 98.19 93 LEU A N 1
ATOM 742 C CA . LEU A 1 93 ? -6.902 -5.188 -6.559 1 98.19 93 LEU A CA 1
ATOM 743 C C . LEU A 1 93 ? -7.906 -4.445 -7.434 1 98.19 93 LEU A C 1
ATOM 745 O O . LEU A 1 93 ? -7.848 -3.221 -7.555 1 98.19 93 LEU A O 1
ATOM 749 N N . ASN A 1 94 ? -8.914 -5.09 -7.895 1 94.56 94 ASN A N 1
ATOM 750 C CA . ASN A 1 94 ? -9.812 -4.531 -8.898 1 94.56 94 ASN A CA 1
ATOM 751 C C . ASN A 1 94 ? -11.195 -4.246 -8.328 1 94.56 94 ASN A C 1
ATOM 753 O O . ASN A 1 94 ? -12.102 -3.832 -9.047 1 94.56 94 ASN A O 1
ATOM 757 N N . THR A 1 95 ? -11.398 -4.504 -7.109 1 88.69 95 THR A N 1
ATOM 758 C CA . THR A 1 95 ? -12.742 -4.359 -6.551 1 88.69 95 THR A CA 1
ATOM 759 C C . THR A 1 95 ? -12.719 -3.453 -5.324 1 88.69 95 THR A C 1
ATOM 761 O O . THR A 1 95 ? -11.758 -3.469 -4.551 1 88.69 95 THR A O 1
ATOM 764 N N . ASN A 1 96 ? -13.906 -2.703 -5.203 1 91.94 96 ASN A N 1
ATOM 765 C CA . ASN A 1 96 ? -14.016 -1.787 -4.074 1 91.94 96 ASN A CA 1
ATOM 766 C C . ASN A 1 96 ? -12.859 -0.792 -4.043 1 91.94 96 ASN A C 1
ATOM 768 O O . ASN A 1 96 ? -12.594 -0.108 -5.031 1 91.94 96 ASN A O 1
ATOM 772 N N . ARG A 1 97 ? -12.227 -0.603 -2.879 1 96.5 97 ARG A N 1
ATOM 773 C CA . ARG A 1 97 ? -11.039 0.235 -2.838 1 96.5 97 ARG A CA 1
ATOM 774 C C . ARG A 1 97 ? -9.859 -0.455 -3.521 1 96.5 97 ARG A C 1
ATOM 776 O O . ARG A 1 97 ? -9.312 -1.429 -2.998 1 96.5 97 ARG A O 1
ATOM 783 N N . CYS A 1 98 ? -9.594 0.026 -4.707 1 97.31 98 CYS A N 1
ATOM 784 C CA . CYS A 1 98 ? -8.484 -0.563 -5.438 1 97.31 98 CYS A CA 1
ATOM 785 C C . CYS A 1 98 ? -7.152 -0.195 -4.793 1 97.31 98 CYS A C 1
ATOM 787 O O . CYS A 1 98 ? -7.035 0.851 -4.152 1 97.31 98 CYS A O 1
ATOM 789 N N . ALA A 1 99 ? -6.227 -1.084 -4.965 1 98.44 99 ALA A N 1
ATOM 790 C CA . ALA A 1 99 ? -4.871 -0.897 -4.445 1 98.44 99 ALA A CA 1
ATOM 791 C C . ALA A 1 99 ? -3.861 -1.711 -5.246 1 98.44 99 ALA A C 1
ATOM 793 O O . ALA A 1 99 ? -4.227 -2.68 -5.918 1 98.44 99 ALA A O 1
ATOM 794 N N . GLU A 1 100 ? -2.666 -1.251 -5.199 1 98.62 100 GLU A N 1
ATOM 795 C CA . GLU A 1 100 ? -1.572 -1.993 -5.82 1 98.62 100 GLU A CA 1
ATOM 796 C C . GLU A 1 100 ? -0.353 -2.047 -4.902 1 98.62 100 GLU A C 1
ATOM 798 O O . GLU A 1 100 ? -0.202 -1.207 -4.012 1 98.62 100 GLU A O 1
ATOM 803 N N . GLY A 1 101 ? 0.413 -3.07 -5.039 1 98.75 101 GLY A N 1
ATOM 804 C CA . GLY A 1 101 ? 1.627 -3.254 -4.262 1 98.75 101 GLY A CA 1
ATOM 805 C C . GLY A 1 101 ? 2.686 -4.062 -4.988 1 98.75 101 GLY A C 1
ATOM 806 O O . GLY A 1 101 ? 2.379 -4.781 -5.941 1 98.75 101 GLY A O 1
ATOM 807 N N . LYS A 1 102 ? 3.879 -3.871 -4.488 1 98.81 102 LYS A N 1
ATOM 808 C CA . LYS A 1 102 ? 5.012 -4.566 -5.09 1 98.81 102 LYS A CA 1
ATOM 809 C C . LYS A 1 102 ? 5.941 -5.137 -4.02 1 98.81 102 LYS A C 1
ATOM 811 O O . LYS A 1 102 ? 6.172 -4.5 -2.99 1 98.81 102 LYS A O 1
ATOM 816 N N . TRP A 1 103 ? 6.414 -6.312 -4.32 1 98.88 103 TRP A N 1
ATOM 817 C CA . TRP A 1 103 ? 7.453 -6.934 -3.51 1 98.88 103 TRP A CA 1
ATOM 818 C C . TRP A 1 103 ? 8.742 -7.102 -4.309 1 98.88 103 TRP A C 1
ATOM 820 O O . TRP A 1 103 ? 8.703 -7.441 -5.492 1 98.88 103 TRP A O 1
ATOM 830 N N . SER A 1 104 ? 9.828 -6.828 -3.645 1 98.69 104 SER A N 1
ATOM 831 C CA . SER A 1 104 ? 11.125 -7.051 -4.277 1 98.69 104 SER A CA 1
ATOM 832 C C . SER A 1 104 ? 11.406 -8.539 -4.453 1 98.69 104 SER A C 1
ATOM 834 O O . SER A 1 104 ? 10.789 -9.375 -3.793 1 98.69 104 SER A O 1
ATOM 836 N N . ALA A 1 105 ? 12.352 -8.82 -5.316 1 98.31 105 ALA A N 1
ATOM 837 C CA . ALA A 1 105 ? 12.75 -10.203 -5.566 1 98.31 105 ALA A CA 1
ATOM 838 C C . ALA A 1 105 ? 13.203 -10.891 -4.281 1 98.31 105 ALA A C 1
ATOM 840 O O . ALA A 1 105 ? 12.945 -12.078 -4.078 1 98.31 105 ALA A O 1
ATOM 841 N N . ALA A 1 106 ? 13.828 -10.125 -3.379 1 98.5 106 ALA A N 1
ATOM 842 C CA . ALA A 1 106 ? 14.367 -10.688 -2.141 1 98.5 106 ALA A CA 1
ATOM 843 C C . ALA A 1 106 ? 13.242 -11.094 -1.191 1 98.5 106 ALA A C 1
ATOM 845 O O . ALA A 1 106 ? 13.414 -11.992 -0.367 1 98.5 106 ALA A O 1
ATOM 846 N N . ALA A 1 107 ? 12.07 -10.539 -1.341 1 98.69 107 ALA A N 1
ATOM 847 C CA . ALA A 1 107 ? 10.969 -10.766 -0.418 1 98.69 107 ALA A CA 1
ATOM 848 C C . ALA A 1 107 ? 10.102 -11.938 -0.882 1 98.69 107 ALA A C 1
ATOM 850 O O . ALA A 1 107 ? 9.422 -12.57 -0.074 1 98.69 107 ALA A O 1
ATOM 851 N N . VAL A 1 108 ? 10.133 -12.266 -2.125 1 98.69 108 VAL A N 1
ATOM 852 C CA . VAL A 1 108 ? 9.141 -13.125 -2.764 1 98.69 108 VAL A CA 1
ATOM 853 C C . VAL A 1 108 ? 9.266 -14.555 -2.227 1 98.69 108 VAL A C 1
ATOM 855 O O . VAL A 1 108 ? 8.266 -15.203 -1.924 1 98.69 108 VAL A O 1
ATOM 858 N N . PRO A 1 109 ? 10.453 -15.047 -1.963 1 98.19 109 PRO A N 1
ATOM 859 C CA . PRO A 1 109 ? 10.539 -16.406 -1.453 1 98.19 109 PRO A CA 1
ATOM 860 C C . PRO A 1 109 ? 9.875 -16.578 -0.089 1 98.19 109 PRO A C 1
ATOM 862 O O . PRO A 1 109 ? 9.188 -17.578 0.152 1 98.19 109 PRO A O 1
ATOM 865 N N . GLY A 1 110 ? 10.102 -15.609 0.759 1 98.19 110 GLY A N 1
ATOM 866 C CA . GLY A 1 110 ? 9.453 -15.664 2.057 1 98.19 110 GLY A CA 1
ATOM 867 C C . GLY A 1 110 ? 7.938 -15.578 1.968 1 98.19 110 GLY A C 1
ATOM 868 O O . GLY A 1 110 ? 7.227 -16.312 2.654 1 98.19 110 GLY A O 1
ATOM 869 N N . LEU A 1 111 ? 7.477 -14.734 1.119 1 98.5 111 LEU A N 1
ATOM 870 C CA . LEU A 1 111 ? 6.043 -14.562 0.905 1 98.5 111 LEU A CA 1
ATOM 871 C C . LEU A 1 111 ? 5.422 -15.844 0.354 1 98.5 111 LEU A C 1
ATOM 873 O O . LEU A 1 111 ? 4.336 -16.234 0.782 1 98.5 111 LEU A O 1
ATOM 877 N N . LEU A 1 112 ? 6.117 -16.484 -0.564 1 97.81 112 LEU A N 1
ATOM 878 C CA . LEU A 1 112 ? 5.656 -17.719 -1.165 1 97.81 112 LEU A CA 1
ATOM 879 C C . LEU A 1 112 ? 5.512 -18.812 -0.109 1 97.81 112 LEU A C 1
ATOM 881 O O . LEU A 1 112 ? 4.5 -19.516 -0.072 1 97.81 112 LEU A O 1
ATOM 885 N N . GLN A 1 113 ? 6.457 -18.891 0.706 1 96.88 113 GLN A N 1
ATOM 886 C CA . GLN A 1 113 ? 6.418 -19.906 1.757 1 96.88 113 GLN A CA 1
ATOM 887 C C . GLN A 1 113 ? 5.238 -19.672 2.697 1 96.88 113 GLN A C 1
ATOM 889 O O . GLN A 1 113 ? 4.512 -20.609 3.025 1 96.88 113 GLN A O 1
ATOM 894 N N . ALA A 1 114 ? 5.066 -18.5 3.051 1 97.06 114 ALA A N 1
ATOM 895 C CA . ALA A 1 114 ? 3.986 -18.156 3.975 1 97.06 114 ALA A CA 1
ATOM 896 C C . ALA A 1 114 ? 2.623 -18.359 3.32 1 97.06 114 ALA A C 1
ATOM 898 O O . ALA A 1 114 ? 1.688 -18.859 3.963 1 97.06 114 ALA A O 1
ATOM 899 N N . ALA A 1 115 ? 2.488 -17.969 2.098 1 96.56 115 ALA A N 1
ATOM 900 C CA . ALA A 1 115 ? 1.241 -18.141 1.357 1 96.56 115 ALA A CA 1
ATOM 901 C C . ALA A 1 115 ? 0.86 -19.625 1.269 1 96.56 115 ALA A C 1
ATOM 903 O O . ALA A 1 115 ? -0.319 -19.969 1.363 1 96.56 115 ALA A O 1
ATOM 904 N N . GLY A 1 116 ? 1.842 -20.375 1.038 1 94.56 116 GLY A N 1
ATOM 905 C CA . GLY A 1 116 ? 1.604 -21.812 0.961 1 94.56 116 GLY A CA 1
ATOM 906 C C . GLY A 1 116 ? 1.081 -22.391 2.258 1 94.56 116 GLY A C 1
ATOM 907 O O . GLY A 1 116 ? 0.369 -23.406 2.246 1 94.56 116 GLY A O 1
ATOM 908 N N . MET A 1 117 ? 1.417 -21.75 3.316 1 89.69 117 MET A N 1
ATOM 909 C CA . MET A 1 117 ? 1.009 -22.25 4.625 1 89.69 117 MET A CA 1
ATOM 910 C C . MET A 1 117 ? -0.391 -21.766 4.98 1 89.69 117 MET A C 1
ATOM 912 O O . MET A 1 117 ? -1.04 -22.328 5.867 1 89.69 117 MET A O 1
ATOM 916 N N . LEU A 1 118 ? -0.803 -20.688 4.48 1 85.06 118 LEU A N 1
ATOM 917 C CA . LEU A 1 118 ? -2.145 -20.172 4.734 1 85.06 118 LEU A CA 1
ATOM 918 C C . LEU A 1 118 ? -3.197 -21.047 4.055 1 85.06 118 LEU A C 1
ATOM 920 O O . LEU A 1 118 ? -4.309 -21.203 4.57 1 85.06 118 LEU A O 1
ATOM 924 N N . LYS A 1 119 ? -3.15 -21.5 2.721 1 65.19 119 LYS A N 1
ATOM 925 C CA . LYS A 1 119 ? -4.078 -22.281 1.902 1 65.19 119 LYS A CA 1
ATOM 926 C C . LYS A 1 119 ? -4.266 -23.688 2.465 1 65.19 119 LYS A C 1
ATOM 928 O O . LYS A 1 119 ? -5.098 -24.453 1.973 1 65.19 119 LYS A O 1
ATOM 933 N N . VAL A 1 120 ? -3.646 -24.109 3.439 1 49.75 120 VAL A N 1
ATOM 934 C CA . VAL A 1 120 ? -3.941 -25.5 3.74 1 49.75 120 VAL A CA 1
ATOM 935 C C . VAL A 1 120 ? -5.438 -25.672 3.996 1 49.75 120 VAL A C 1
ATOM 937 O O . VAL A 1 120 ? -5.926 -25.359 5.086 1 49.75 120 VAL A O 1
ATOM 940 N N . PHE A 1 121 ? -6.289 -24.766 3.316 1 38.53 121 PHE A N 1
ATOM 941 C CA . PHE A 1 121 ? -7.586 -25.391 3.543 1 38.53 121 PHE A CA 1
ATOM 942 C C . PHE A 1 121 ? -7.809 -26.531 2.561 1 38.53 121 PHE A C 1
ATOM 944 O O . PHE A 1 121 ? -7.254 -26.531 1.461 1 38.53 121 PHE A O 1
ATOM 951 N N . MET B 1 1 ? -14.359 18.875 -12.805 1 69 1 MET B N 1
ATOM 952 C CA . MET B 1 1 ? -12.93 18.891 -12.508 1 69 1 MET B CA 1
ATOM 953 C C . MET B 1 1 ? -12.219 17.734 -13.188 1 69 1 MET B C 1
ATOM 955 O O . MET B 1 1 ? -12.812 16.672 -13.414 1 69 1 MET B O 1
ATOM 959 N N . GLU B 1 2 ? -10.977 17.984 -13.727 1 83.94 2 GLU B N 1
ATOM 960 C CA . GLU B 1 2 ? -10.297 16.984 -14.555 1 83.94 2 GLU B CA 1
ATOM 961 C C . GLU B 1 2 ? -9.469 16.031 -13.703 1 83.94 2 GLU B C 1
ATOM 963 O O . GLU B 1 2 ? -9.062 16.375 -12.594 1 83.94 2 GLU B O 1
ATOM 968 N N . ARG B 1 3 ? -9.375 14.859 -14.219 1 90.06 3 ARG B N 1
ATOM 969 C CA . ARG B 1 3 ? -8.516 13.852 -13.609 1 90.06 3 ARG B CA 1
ATOM 970 C C . ARG B 1 3 ? -7.07 14.344 -13.531 1 90.06 3 ARG B C 1
ATOM 972 O O . ARG B 1 3 ? -6.574 14.984 -14.461 1 90.06 3 ARG B O 1
ATOM 979 N N . LEU B 1 4 ? -6.5 14.195 -12.336 1 93 4 LEU B N 1
ATOM 980 C CA . LEU B 1 4 ? -5.137 14.656 -12.109 1 93 4 LEU B CA 1
ATOM 981 C C . LEU B 1 4 ? -4.32 13.602 -11.367 1 93 4 LEU B C 1
ATOM 983 O O . LEU B 1 4 ? -4.816 12.969 -10.43 1 93 4 LEU B O 1
ATOM 987 N N . ILE B 1 5 ? -3.16 13.289 -11.898 1 94.62 5 ILE B N 1
ATOM 988 C CA . ILE B 1 5 ? -2.178 12.5 -11.156 1 94.62 5 ILE B CA 1
ATOM 989 C C . ILE B 1 5 ? -0.839 13.234 -11.141 1 94.62 5 ILE B C 1
ATOM 991 O O . ILE B 1 5 ? -0.321 13.625 -12.195 1 94.62 5 ILE B O 1
ATOM 995 N N . LYS B 1 6 ? -0.396 13.523 -9.992 1 96.75 6 LYS B N 1
ATOM 996 C CA . LYS B 1 6 ? 0.942 14.07 -9.797 1 96.75 6 LYS B CA 1
ATOM 997 C C . LYS B 1 6 ? 1.873 13.039 -9.164 1 96.75 6 LYS B C 1
ATOM 999 O O . LYS B 1 6 ? 1.46 12.281 -8.289 1 96.75 6 LYS B O 1
ATOM 1004 N N . SER B 1 7 ? 3.086 13.039 -9.703 1 97.88 7 SER B N 1
ATOM 1005 C CA . SER B 1 7 ? 4.035 12.078 -9.148 1 97.88 7 SER B CA 1
ATOM 1006 C C . SER B 1 7 ? 5.457 12.625 -9.18 1 97.88 7 SER B C 1
ATOM 1008 O O . SER B 1 7 ? 5.746 13.586 -9.891 1 97.88 7 SER B O 1
ATOM 1010 N N . GLY B 1 8 ? 6.238 12.156 -8.398 1 97.75 8 GLY B N 1
ATOM 1011 C CA . GLY B 1 8 ? 7.676 12.359 -8.336 1 97.75 8 GLY B CA 1
ATOM 1012 C C . GLY B 1 8 ? 8.43 11.156 -7.797 1 97.75 8 GLY B C 1
ATOM 1013 O O . GLY B 1 8 ? 7.895 10.047 -7.758 1 97.75 8 GLY B O 1
ATOM 1014 N N . SER B 1 9 ? 9.656 11.367 -7.43 1 97.94 9 SER B N 1
ATOM 1015 C CA . SER B 1 9 ? 10.438 10.266 -6.891 1 97.94 9 SER B CA 1
ATOM 1016 C C . SER B 1 9 ? 9.883 9.797 -5.551 1 97.94 9 SER B C 1
ATOM 1018 O O . SER B 1 9 ? 10.047 10.469 -4.531 1 97.94 9 SER B O 1
ATOM 1020 N N . GLY B 1 10 ? 9.172 8.641 -5.605 1 98.25 10 GLY B N 1
ATOM 1021 C CA . GLY B 1 10 ? 8.734 8.008 -4.371 1 98.25 10 GLY B CA 1
ATOM 1022 C C . GLY B 1 10 ? 7.375 8.484 -3.9 1 98.25 10 GLY B C 1
ATOM 1023 O O . GLY B 1 10 ? 7 8.258 -2.748 1 98.25 10 GLY B O 1
ATOM 1024 N N . TRP B 1 11 ? 6.66 9.234 -4.695 1 98.69 11 TRP B N 1
ATOM 1025 C CA . TRP B 1 11 ? 5.332 9.648 -4.258 1 98.69 11 TRP B CA 1
ATOM 1026 C C . TRP B 1 11 ? 4.398 9.836 -5.449 1 98.69 11 TRP B C 1
ATOM 1028 O O . TRP B 1 11 ? 4.852 10.133 -6.559 1 98.69 11 TRP B O 1
ATOM 1038 N N . ARG B 1 12 ? 3.105 9.562 -5.207 1 98.56 12 ARG B N 1
ATOM 1039 C CA . ARG B 1 12 ? 2.002 9.805 -6.133 1 98.56 12 ARG B CA 1
ATOM 1040 C C . ARG B 1 12 ? 0.769 10.312 -5.395 1 98.56 12 ARG B C 1
ATOM 1042 O O . ARG B 1 12 ? 0.478 9.867 -4.281 1 98.56 12 ARG B O 1
ATOM 1049 N N . ILE B 1 13 ? 0.086 11.242 -6.023 1 98.31 13 ILE B N 1
ATOM 1050 C CA . ILE B 1 13 ? -1.206 11.695 -5.523 1 98.31 13 ILE B CA 1
ATOM 1051 C C . ILE B 1 13 ? -2.139 11.992 -6.695 1 98.31 13 ILE B C 1
ATOM 1053 O O . ILE B 1 13 ? -1.71 12.547 -7.715 1 98.31 13 ILE B O 1
ATOM 1057 N N . GLY B 1 14 ? -3.377 11.547 -6.586 1 97.56 14 GLY B N 1
ATOM 1058 C CA . GLY B 1 14 ? -4.301 11.672 -7.699 1 97.56 14 GLY B CA 1
ATOM 1059 C C . GLY B 1 14 ? -5.699 12.078 -7.273 1 97.56 14 GLY B C 1
ATOM 1060 O O . GLY B 1 14 ? -6.074 11.906 -6.109 1 97.56 14 GLY B O 1
ATOM 1061 N N . TRP B 1 15 ? -6.383 12.648 -8.234 1 96.5 15 TRP B N 1
ATOM 1062 C CA . TRP B 1 15 ? -7.766 13.094 -8.086 1 96.5 15 TRP B CA 1
ATOM 1063 C C . TRP B 1 15 ? -8.57 12.789 -9.352 1 96.5 15 TRP B C 1
ATOM 1065 O O . TRP B 1 15 ? -8.148 13.141 -10.461 1 96.5 15 TRP B O 1
ATOM 1075 N N . ASN B 1 16 ? -9.594 12.047 -9.148 1 96.44 16 ASN B N 1
ATOM 1076 C CA . ASN B 1 16 ? -10.531 11.75 -10.227 1 96.44 16 ASN B CA 1
ATOM 1077 C C . ASN B 1 16 ? -11.969 12.031 -9.812 1 96.44 16 ASN B C 1
ATOM 1079 O O . ASN B 1 16 ? -12.656 11.148 -9.297 1 96.44 16 ASN B O 1
ATOM 1083 N N . PRO B 1 17 ? -12.453 13.227 -10.094 1 93.69 17 PRO B N 1
ATOM 1084 C CA . PRO B 1 17 ? -13.789 13.617 -9.641 1 93.69 17 PRO B CA 1
ATOM 1085 C C . PRO B 1 17 ? -14.898 12.789 -10.281 1 93.69 17 PRO B C 1
ATOM 1087 O O . PRO B 1 17 ? -16.031 12.797 -9.805 1 93.69 17 PRO B O 1
ATOM 1090 N N . SER B 1 18 ? -14.578 12.062 -11.352 1 95.06 18 SER B N 1
ATOM 1091 C CA . SER B 1 18 ? -15.594 11.305 -12.07 1 95.06 18 SER B CA 1
ATOM 1092 C C . SER B 1 18 ? -15.75 9.906 -11.484 1 95.06 18 SER B C 1
ATOM 1094 O O . SER B 1 18 ? -16.688 9.18 -11.836 1 95.06 18 SER B O 1
ATOM 1096 N N . ALA B 1 19 ? -14.789 9.539 -10.633 1 94.94 19 ALA B N 1
ATOM 1097 C CA . ALA B 1 19 ? -14.914 8.234 -9.984 1 94.94 19 ALA B CA 1
ATOM 1098 C C . ALA B 1 19 ? -16.109 8.203 -9.047 1 94.94 19 ALA B C 1
ATOM 1100 O O . ALA B 1 19 ? -16.391 9.188 -8.344 1 94.94 19 ALA B O 1
ATOM 1101 N N . PRO B 1 20 ? -16.766 7.156 -9.016 1 94.94 20 PRO B N 1
ATOM 1102 C CA . PRO B 1 20 ? -18 7.102 -8.219 1 94.94 20 PRO B CA 1
ATOM 1103 C C . PRO B 1 20 ? -17.75 7.188 -6.719 1 94.94 20 PRO B C 1
ATOM 1105 O O . PRO B 1 20 ? -18.453 7.91 -6.008 1 94.94 20 PRO B O 1
ATOM 1108 N N . GLU B 1 21 ? -16.812 6.371 -6.176 1 96.56 21 GLU B N 1
ATOM 1109 C CA . GLU B 1 21 ? -16.641 6.293 -4.73 1 96.56 21 GLU B CA 1
ATOM 1110 C C . GLU B 1 21 ? -15.242 6.707 -4.309 1 96.56 21 GLU B C 1
ATOM 1112 O O . GLU B 1 21 ? -15.078 7.551 -3.424 1 96.56 21 GLU B O 1
ATOM 1117 N N . PHE B 1 22 ? -14.281 6.176 -4.973 1 97.1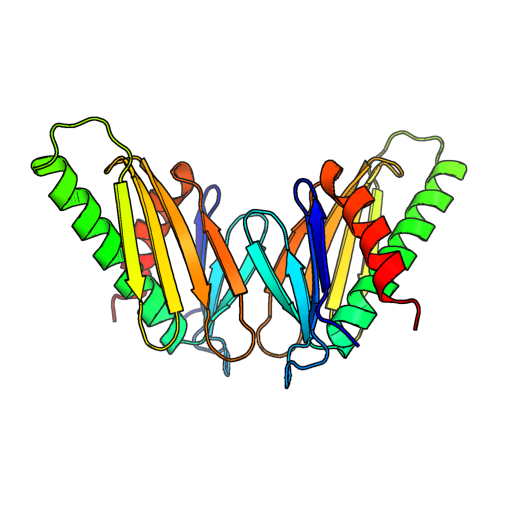9 22 PHE B N 1
ATOM 1118 C CA . PHE B 1 22 ? -12.898 6.445 -4.602 1 97.19 22 PHE B CA 1
ATOM 1119 C C . PHE B 1 22 ? -12.25 7.418 -5.582 1 97.19 22 PHE B C 1
ATOM 1121 O O . PHE B 1 22 ? -11.703 7.004 -6.602 1 97.19 22 PHE B O 1
ATOM 1128 N N . LYS B 1 23 ? -12.195 8.664 -5.156 1 97.06 23 LYS B N 1
ATOM 1129 C CA . LYS B 1 23 ? -11.844 9.75 -6.066 1 97.06 23 LYS B CA 1
ATOM 1130 C C . LYS B 1 23 ? -10.391 10.164 -5.895 1 97.06 23 LYS B C 1
ATOM 1132 O O . LYS B 1 23 ? -9.852 10.914 -6.715 1 97.06 23 LYS B O 1
ATOM 1137 N N . GLY B 1 24 ? -9.758 9.711 -4.84 1 97.44 24 GLY B N 1
ATOM 1138 C CA . GLY B 1 24 ? -8.375 10.047 -4.555 1 97.44 24 GLY B CA 1
ATOM 1139 C C . GLY B 1 24 ? -7.434 8.867 -4.676 1 97.44 24 GLY B C 1
ATOM 1140 O O . GLY B 1 24 ? -7.875 7.715 -4.691 1 97.44 24 GLY B O 1
ATOM 1141 N N . LEU B 1 25 ? -6.215 9.141 -4.773 1 98.12 25 LEU B N 1
ATOM 1142 C CA . LEU B 1 25 ? -5.16 8.133 -4.777 1 98.12 25 LEU B CA 1
ATOM 1143 C C . LEU B 1 25 ? -3.891 8.68 -4.129 1 98.12 25 LEU B C 1
ATOM 1145 O O . LEU B 1 25 ? -3.504 9.828 -4.371 1 98.12 25 LEU B O 1
ATOM 1149 N N . VAL B 1 26 ? -3.256 7.844 -3.299 1 98.5 26 VAL B N 1
ATOM 1150 C CA . VAL B 1 26 ? -1.93 8.18 -2.791 1 98.5 26 VAL B CA 1
ATOM 1151 C C . VAL B 1 26 ? -1.02 6.953 -2.879 1 98.5 26 V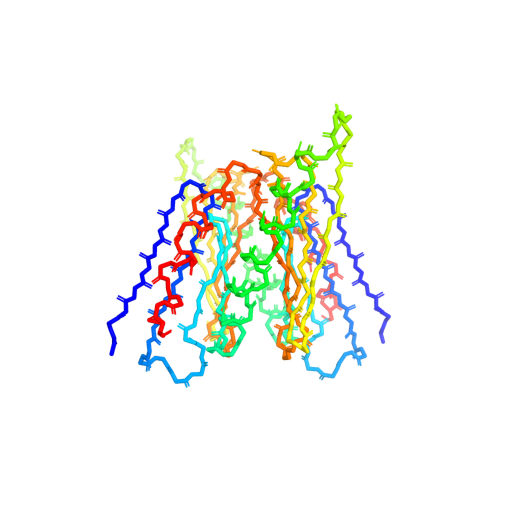AL B C 1
ATOM 1153 O O . VAL B 1 26 ? -1.497 5.816 -2.895 1 98.5 26 VAL B O 1
ATOM 1156 N N . GLY 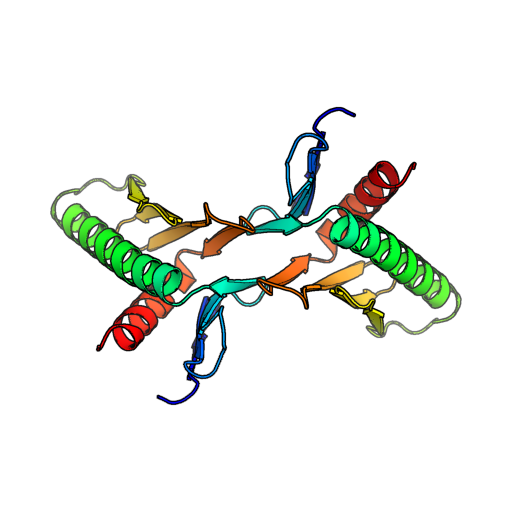B 1 27 ? 0.217 7.176 -2.988 1 98.75 27 GLY B N 1
ATOM 1157 C CA . GLY B 1 27 ? 1.14 6.051 -3.01 1 98.75 27 GLY B CA 1
ATOM 1158 C C . GLY B 1 27 ? 2.561 6.453 -3.359 1 98.75 27 GLY B C 1
ATOM 1159 O O . GLY B 1 27 ? 2.926 7.625 -3.248 1 98.75 27 GLY B O 1
ATOM 1160 N N . THR B 1 28 ? 3.371 5.453 -3.605 1 98.69 28 THR B N 1
ATOM 1161 C CA . THR B 1 28 ? 4.742 5.562 -4.09 1 98.69 28 THR B CA 1
ATOM 1162 C C . THR B 1 28 ? 4.891 4.895 -5.453 1 98.69 28 THR B C 1
ATOM 1164 O O . THR B 1 28 ? 3.902 4.711 -6.168 1 98.69 28 THR B O 1
ATOM 1167 N N . ASP B 1 29 ? 6.156 4.605 -5.797 1 97.5 29 ASP B N 1
ATOM 1168 C CA . ASP B 1 29 ? 6.43 3.84 -7.008 1 97.5 29 ASP B CA 1
ATOM 1169 C C . ASP B 1 29 ? 6.004 2.383 -6.844 1 97.5 29 ASP B C 1
ATOM 1171 O O . ASP B 1 29 ? 5.711 1.701 -7.828 1 97.5 29 ASP B O 1
ATOM 1175 N N . ASP B 1 30 ? 5.832 1.957 -5.578 1 97.5 30 ASP B N 1
ATOM 1176 C CA . ASP B 1 30 ? 5.715 0.521 -5.34 1 97.5 30 ASP B CA 1
ATOM 1177 C C . ASP B 1 30 ? 4.336 0.168 -4.789 1 97.5 30 ASP B C 1
ATOM 1179 O O . ASP B 1 30 ? 3.959 -1.005 -4.75 1 97.5 30 ASP B O 1
ATOM 1183 N N . TRP B 1 31 ? 3.617 1.141 -4.379 1 98.69 31 TRP B N 1
ATOM 1184 C CA . TRP B 1 31 ? 2.26 0.901 -3.898 1 98.69 31 TRP B CA 1
ATOM 1185 C C . TRP B 1 31 ? 1.385 2.135 -4.102 1 98.69 31 TRP B C 1
ATOM 1187 O O . TRP B 1 31 ? 1.893 3.254 -4.199 1 98.69 31 TRP B O 1
ATOM 1197 N N . ALA B 1 32 ? 0.084 1.93 -4.18 1 98.56 32 ALA B N 1
ATOM 1198 C CA . ALA B 1 32 ? -0.917 2.992 -4.211 1 98.56 32 ALA B CA 1
ATOM 1199 C C . ALA B 1 32 ? -2.266 2.492 -3.699 1 98.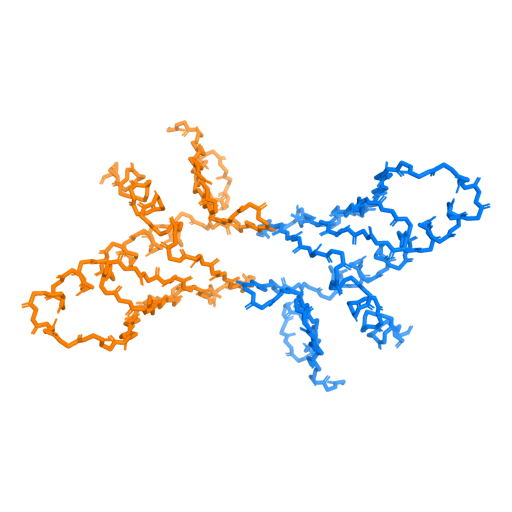56 32 ALA B C 1
ATOM 1201 O O . ALA B 1 32 ? -2.584 1.309 -3.828 1 98.56 32 ALA B O 1
ATOM 1202 N N . ILE B 1 33 ? -3.045 3.436 -3.131 1 98.31 33 ILE B N 1
ATOM 1203 C CA . ILE B 1 33 ? -4.355 3.113 -2.576 1 98.31 33 ILE B CA 1
ATOM 1204 C C . ILE B 1 33 ? -5.355 4.203 -2.949 1 98.31 33 ILE B C 1
ATOM 1206 O O . ILE B 1 33 ? -5.043 5.395 -2.867 1 98.31 33 ILE B O 1
ATOM 1210 N N . GLU B 1 34 ? -6.441 3.752 -3.361 1 98.19 34 GLU B N 1
ATOM 1211 C CA . GLU B 1 34 ? -7.508 4.715 -3.619 1 98.19 34 GLU B CA 1
ATOM 1212 C C . GLU B 1 34 ? -8.125 5.215 -2.316 1 98.19 34 GLU B C 1
ATOM 1214 O O . GLU B 1 34 ? -8.188 4.48 -1.329 1 98.19 34 GLU B O 1
ATOM 1219 N N . LEU B 1 35 ? -8.594 6.441 -2.375 1 98 35 LEU B N 1
ATOM 1220 C CA . LEU B 1 35 ? -9.234 7.086 -1.233 1 98 35 LEU B CA 1
ATOM 1221 C C . LEU B 1 35 ? -10.57 7.691 -1.633 1 98 35 LEU B C 1
ATOM 1223 O O . LEU B 1 35 ? -10.75 8.133 -2.773 1 98 35 LEU B O 1
ATOM 1227 N N . THR B 1 36 ? -11.461 7.734 -0.711 1 97.25 36 THR B N 1
ATOM 1228 C CA . THR B 1 36 ? -12.633 8.578 -0.92 1 97.25 36 THR B CA 1
ATOM 1229 C C . THR B 1 36 ? -12.242 10.055 -0.928 1 97.25 36 THR B C 1
ATOM 1231 O O . THR B 1 36 ? -11.141 10.414 -0.507 1 97.25 36 THR B O 1
ATOM 1234 N N . GLU B 1 37 ? -13.141 10.828 -1.404 1 96.19 37 GLU B N 1
ATOM 1235 C CA . GLU B 1 37 ? -12.883 12.266 -1.383 1 96.19 37 GLU B CA 1
ATOM 1236 C C . GLU B 1 37 ? -12.625 12.758 0.038 1 96.19 37 GLU B C 1
ATOM 1238 O O . GLU B 1 37 ? -11.711 13.555 0.268 1 96.19 37 GLU B O 1
ATOM 1243 N N . ALA B 1 38 ? -13.422 12.305 0.974 1 96.62 38 ALA B N 1
ATOM 1244 C CA . ALA B 1 38 ? -13.266 12.719 2.365 1 96.62 38 ALA B CA 1
ATOM 1245 C C . ALA B 1 38 ? -11.914 12.281 2.924 1 96.62 38 ALA B C 1
ATOM 1247 O O . ALA B 1 38 ? -11.258 13.039 3.637 1 96.62 38 ALA B O 1
ATOM 1248 N N . GLU B 1 39 ? -11.5 11.039 2.607 1 97.56 39 GLU B N 1
ATOM 1249 C CA . GLU B 1 39 ? -10.211 10.523 3.049 1 97.56 39 GLU B CA 1
ATOM 1250 C C . GLU B 1 39 ? -9.062 11.344 2.467 1 97.56 39 GLU B C 1
ATOM 1252 O O . GLU B 1 39 ? -8.094 11.656 3.168 1 97.56 39 GLU B O 1
ATOM 1257 N N . LEU B 1 40 ? -9.164 11.68 1.219 1 97.5 40 LEU B N 1
ATOM 1258 C CA . LEU B 1 40 ? -8.109 12.461 0.579 1 97.5 40 LEU B CA 1
ATOM 1259 C C . LEU B 1 40 ? -8.031 13.859 1.17 1 97.5 40 LEU B C 1
ATOM 1261 O O . LEU B 1 40 ? -6.938 14.383 1.398 1 97.5 40 LEU B O 1
ATOM 1265 N N . ASN B 1 41 ? -9.156 14.43 1.409 1 96.88 41 ASN B N 1
ATOM 1266 C CA . ASN B 1 41 ? -9.18 15.742 2.037 1 96.88 41 ASN B CA 1
ATOM 1267 C C . ASN B 1 41 ? -8.508 15.719 3.408 1 96.88 41 ASN B C 1
ATOM 1269 O O . ASN B 1 41 ? -7.711 16.609 3.727 1 96.88 41 ASN B O 1
ATOM 1273 N N . ASP B 1 42 ? -8.828 14.719 4.133 1 97.5 42 ASP B N 1
ATOM 1274 C CA . ASP B 1 42 ? -8.219 14.594 5.457 1 97.5 42 ASP B CA 1
ATOM 1275 C C . ASP B 1 42 ? -6.719 14.328 5.348 1 97.5 42 ASP B C 1
ATOM 1277 O O . ASP B 1 42 ? -5.934 14.836 6.148 1 97.5 42 ASP B O 1
ATOM 1281 N N . PHE B 1 43 ? -6.328 13.531 4.395 1 98.25 43 PHE B N 1
ATOM 1282 C CA . PHE B 1 43 ? -4.918 13.234 4.176 1 98.25 43 PHE B CA 1
ATOM 1283 C C . PHE B 1 43 ? -4.133 14.516 3.92 1 98.25 43 PHE B C 1
ATOM 1285 O O . PHE B 1 43 ? -3.117 14.773 4.574 1 98.25 43 PHE B O 1
ATOM 1292 N N . CYS B 1 44 ? -4.672 15.305 3.057 1 98 44 CYS B N 1
ATOM 1293 C CA . CYS B 1 44 ? -3.984 16.547 2.703 1 98 44 CYS B CA 1
ATOM 1294 C C . CYS B 1 44 ? -3.965 17.516 3.879 1 98 44 CYS B C 1
ATOM 1296 O O . CYS B 1 44 ? -2.932 18.109 4.18 1 98 44 CYS B O 1
ATOM 1298 N N . ARG B 1 45 ? -5.074 17.656 4.531 1 97.56 45 ARG B N 1
ATOM 1299 C CA . ARG B 1 45 ? -5.176 18.578 5.656 1 97.56 45 ARG B CA 1
ATOM 1300 C C . ARG B 1 45 ? -4.215 18.188 6.773 1 97.56 45 ARG B C 1
ATOM 1302 O O . ARG B 1 45 ? -3.48 19.031 7.293 1 97.56 45 ARG B O 1
ATOM 1309 N N . LEU B 1 46 ? -4.203 16.906 7.148 1 98.31 46 LEU B N 1
ATOM 1310 C CA . LEU B 1 46 ? -3.355 16.422 8.234 1 98.31 46 LEU B CA 1
ATOM 1311 C C . LEU B 1 46 ? -1.883 16.484 7.844 1 98.31 46 LEU B C 1
ATOM 1313 O O . LEU B 1 46 ? -1.031 16.812 8.68 1 98.31 46 LEU B O 1
ATOM 1317 N N . LEU B 1 47 ? -1.559 16.188 6.617 1 98.44 47 LEU B N 1
ATOM 1318 C CA . LEU B 1 47 ? -0.184 16.25 6.133 1 98.44 47 LEU B CA 1
ATOM 1319 C C . LEU B 1 47 ? 0.36 17.672 6.246 1 98.44 47 LEU B C 1
ATOM 1321 O O . LEU B 1 47 ? 1.468 17.875 6.746 1 98.44 47 LEU B O 1
ATOM 1325 N N . LEU B 1 48 ? -0.406 18.609 5.824 1 97.56 48 LEU B N 1
ATOM 1326 C CA . LEU B 1 48 ? 0.02 20 5.859 1 97.56 48 LEU B CA 1
ATOM 1327 C C . LEU B 1 48 ? 0.132 20.5 7.297 1 97.56 48 LEU B C 1
ATOM 1329 O O . LEU B 1 48 ? 1.039 21.266 7.621 1 97.56 48 LEU B O 1
ATOM 1333 N N . GLN B 1 49 ? -0.802 20.062 8.102 1 97.75 49 GLN B N 1
ATOM 1334 C CA . GLN B 1 49 ? -0.75 20.406 9.523 1 97.75 49 GLN B CA 1
ATOM 1335 C C . GLN B 1 49 ? 0.533 19.875 10.164 1 97.75 49 GLN B C 1
ATOM 1337 O O . GLN B 1 49 ? 1.2 20.594 10.906 1 97.75 49 GLN B O 1
ATOM 1342 N N . LEU B 1 50 ? 0.896 18.594 9.914 1 98.06 50 LEU B N 1
ATOM 1343 C CA . LEU B 1 50 ? 2.104 17.984 10.469 1 98.06 50 LEU B CA 1
ATOM 1344 C C . LEU B 1 50 ? 3.352 18.703 9.953 1 98.06 50 LEU B C 1
ATOM 1346 O O . LEU B 1 50 ? 4.309 18.906 10.695 1 98.06 50 LEU B O 1
ATOM 1350 N N . ALA B 1 51 ? 3.32 19.047 8.711 1 96.44 51 ALA B N 1
ATOM 1351 C CA . ALA B 1 51 ? 4.445 19.766 8.125 1 96.44 51 ALA B CA 1
ATOM 1352 C C . ALA B 1 51 ? 4.656 21.109 8.812 1 96.44 51 ALA B C 1
ATOM 1354 O O . ALA B 1 51 ? 5.793 21.484 9.109 1 96.44 51 ALA B O 1
ATOM 1355 N N . ASP B 1 52 ? 3.572 21.797 9.039 1 95.56 52 ASP B N 1
ATOM 1356 C CA . ASP B 1 52 ? 3.645 23.062 9.75 1 95.56 52 ASP B CA 1
ATOM 1357 C C . ASP B 1 52 ? 4.23 22.891 11.148 1 95.56 52 ASP B C 1
ATOM 1359 O O . ASP B 1 52 ? 5.055 23.688 11.594 1 95.56 52 ASP B O 1
ATOM 1363 N N . THR B 1 53 ? 3.766 21.812 11.836 1 94.88 53 THR B N 1
ATOM 1364 C CA . THR B 1 53 ? 4.277 21.516 13.172 1 94.88 53 THR B CA 1
ATOM 1365 C C . THR B 1 53 ? 5.781 21.266 13.133 1 94.88 53 THR B C 1
ATOM 1367 O O . THR B 1 53 ? 6.523 21.781 13.969 1 94.88 53 THR B O 1
ATOM 1370 N N . MET B 1 54 ? 6.262 20.5 12.172 1 93.75 54 MET B N 1
ATOM 1371 C CA . MET B 1 54 ? 7.684 20.203 12.039 1 93.75 54 MET B CA 1
ATOM 1372 C C . MET B 1 54 ? 8.492 21.469 11.797 1 93.75 54 MET B C 1
ATOM 1374 O O . MET B 1 54 ? 9.594 21.609 12.328 1 93.75 54 MET B O 1
ATOM 1378 N N . GLN B 1 55 ? 7.961 22.328 11.016 1 90.44 55 GLN B N 1
ATOM 1379 C CA . GLN B 1 55 ? 8.633 23.578 10.711 1 90.44 55 GLN B CA 1
ATOM 1380 C C . GLN B 1 55 ? 8.758 24.453 11.961 1 90.44 55 GLN B C 1
ATOM 1382 O O . GLN B 1 55 ? 9.789 25.094 12.18 1 90.44 55 GLN B O 1
ATOM 1387 N N . GLN B 1 56 ? 7.773 24.484 12.727 1 90.5 56 GLN B N 1
ATOM 1388 C CA . GLN B 1 56 ? 7.77 25.281 13.945 1 90.5 56 GLN B CA 1
ATOM 1389 C C . GLN B 1 56 ? 8.773 24.75 14.961 1 90.5 56 GLN B C 1
ATOM 1391 O O . GLN B 1 56 ? 9.391 25.516 15.695 1 90.5 56 GLN B O 1
ATOM 1396 N N . LEU B 1 57 ? 8.93 23.422 15.031 1 85.56 57 LEU B N 1
ATOM 1397 C CA . LEU B 1 57 ? 9.867 22.797 15.969 1 85.56 57 LEU B CA 1
ATOM 1398 C C . LEU B 1 57 ? 11.312 23.094 15.57 1 85.56 57 LEU B C 1
ATOM 1400 O O . LEU B 1 57 ? 12.195 23.125 16.422 1 85.56 57 LEU B O 1
ATOM 1404 N N . THR B 1 58 ? 11.617 23.234 14.305 1 75.88 58 THR B N 1
ATOM 1405 C CA . THR B 1 58 ? 12.938 23.625 13.82 1 75.88 58 THR B CA 1
ATOM 1406 C C . THR B 1 58 ? 13.391 24.922 14.469 1 75.88 58 THR B C 1
ATOM 1408 O O . THR B 1 58 ? 14.555 25.078 14.828 1 75.88 58 THR B O 1
ATOM 1411 N N . SER B 1 59 ? 12.477 25.75 14.633 1 72.75 59 SER B N 1
ATOM 1412 C CA . SER B 1 59 ? 12.797 27.078 15.172 1 72.75 59 SER B CA 1
ATOM 1413 C C . SER B 1 59 ? 13.07 27 16.672 1 72.75 59 SER B C 1
ATOM 1415 O O . SER B 1 59 ? 13.82 27.828 17.203 1 72.75 59 SER B O 1
ATOM 1417 N N . GLU B 1 60 ? 12.461 26.016 17.172 1 68.75 60 GLU B N 1
ATOM 1418 C CA . GLU B 1 60 ? 12.555 25.938 18.641 1 68.75 60 GLU B CA 1
ATOM 1419 C C . GLU B 1 60 ? 13.664 24.984 19.062 1 68.75 60 GLU B C 1
ATOM 1421 O O . GLU B 1 60 ? 14.242 25.141 20.141 1 68.75 60 GLU B O 1
ATOM 1426 N N . LEU B 1 61 ? 13.562 23.875 18.312 1 60.59 61 LEU B N 1
ATOM 1427 C CA . LEU B 1 61 ? 14.391 22.781 18.812 1 60.59 61 LEU B CA 1
ATOM 1428 C C . LEU B 1 61 ? 15.781 22.828 18.188 1 60.59 61 LEU B C 1
ATOM 1430 O O . LEU B 1 61 ? 15.914 22.797 16.953 1 60.59 61 LEU B O 1
ATOM 1434 N N . MET B 1 62 ? 16.641 23.438 18.891 1 57.34 62 MET B N 1
ATOM 1435 C CA . MET B 1 62 ? 18.062 23.516 18.578 1 57.34 62 MET B CA 1
ATOM 1436 C C . MET B 1 62 ? 18.672 22.109 18.516 1 57.34 62 MET B C 1
ATOM 1438 O O . MET B 1 62 ? 19.844 21.953 18.141 1 57.34 62 MET B O 1
ATOM 1442 N N . ASP B 1 63 ? 17.906 21.094 19.156 1 58.16 63 ASP B N 1
ATOM 1443 C CA . ASP B 1 63 ? 18.641 19.844 19.312 1 58.16 63 ASP B CA 1
ATOM 1444 C C . ASP B 1 63 ? 18.344 18.875 18.172 1 58.16 63 ASP B C 1
ATOM 1446 O O . ASP B 1 63 ? 17.281 18.953 17.547 1 58.16 63 ASP B O 1
ATOM 1450 N N . GLU B 1 64 ? 19.281 18.219 17.656 1 63.59 64 GLU B N 1
ATOM 1451 C CA . GLU B 1 64 ? 19.625 17.25 16.609 1 63.59 64 GLU B CA 1
ATOM 1452 C C . GLU B 1 64 ? 18.859 15.953 16.797 1 63.59 64 GLU B C 1
ATOM 1454 O O . GLU B 1 64 ? 19.297 14.898 16.328 1 63.59 64 GLU B O 1
ATOM 1459 N N . GLU B 1 65 ? 17.641 15.828 17.672 1 80.31 65 GLU B N 1
ATOM 1460 C CA . GLU B 1 65 ? 17.031 14.516 17.859 1 80.31 65 GLU B CA 1
ATOM 1461 C 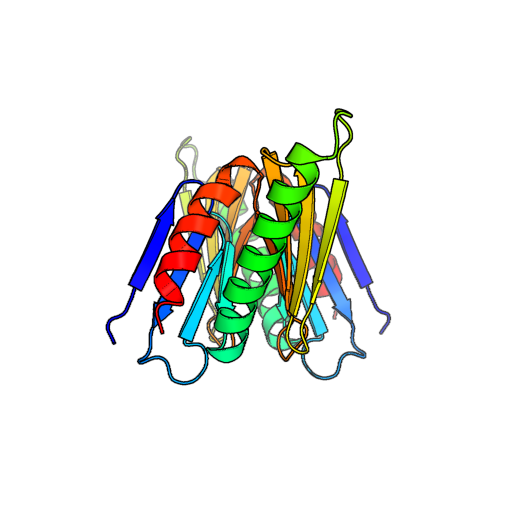C . GLU B 1 65 ? 15.875 14.312 16.891 1 80.31 65 GLU B C 1
ATOM 1463 O O . GLU B 1 65 ? 15.164 15.266 16.547 1 80.31 65 GLU B O 1
ATOM 1468 N N . LYS B 1 66 ? 15.773 13.172 16.562 1 89.62 66 LYS B N 1
ATOM 1469 C CA . LYS B 1 66 ? 14.617 12.789 15.75 1 89.62 66 LYS B CA 1
ATOM 1470 C C . LYS B 1 66 ? 13.32 12.977 16.516 1 89.62 66 LYS B C 1
ATOM 1472 O O . LYS B 1 66 ? 13.25 12.68 17.719 1 89.62 66 LYS B O 1
ATOM 1477 N N . ILE B 1 67 ? 12.383 13.578 16.016 1 91.81 67 ILE B N 1
ATOM 1478 C CA . ILE B 1 67 ? 11.078 13.797 16.641 1 91.81 67 ILE B CA 1
ATOM 1479 C C . ILE B 1 67 ? 10 13.062 15.844 1 91.81 67 ILE B C 1
ATOM 1481 O O . ILE B 1 67 ? 10.172 12.773 14.664 1 91.81 67 ILE B O 1
ATOM 1485 N N . ALA B 1 68 ? 8.953 12.633 16.578 1 95.81 68 ALA B N 1
ATOM 1486 C CA . ALA B 1 68 ? 7.758 12.062 15.953 1 95.81 68 ALA B CA 1
ATOM 1487 C C . ALA B 1 68 ? 6.52 12.891 16.297 1 95.81 68 ALA B C 1
ATOM 1489 O O . ALA B 1 68 ? 6.32 13.273 17.453 1 95.81 68 ALA B O 1
AT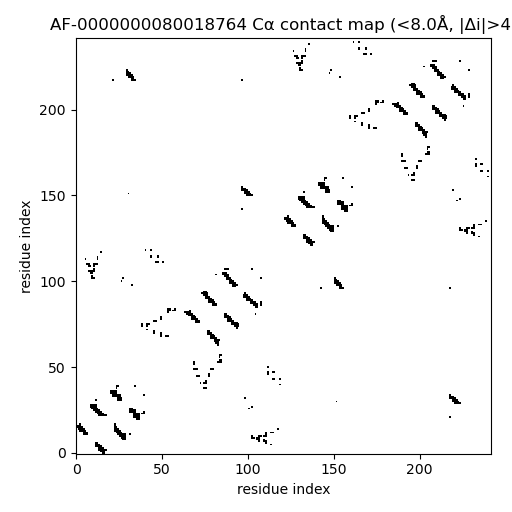OM 1490 N N . CYS B 1 69 ? 5.762 13.281 15.359 1 97.31 69 CYS B N 1
ATOM 1491 C CA . CYS B 1 69 ? 4.492 13.977 15.523 1 97.31 69 CYS B CA 1
ATOM 1492 C C . CYS B 1 69 ? 3.363 13.242 14.82 1 97.31 69 CYS B C 1
ATOM 1494 O O . CYS B 1 69 ? 3.547 12.734 13.711 1 97.31 69 CYS B O 1
ATOM 1496 N N . GLU B 1 70 ? 2.252 13.125 15.391 1 98.62 70 GLU B N 1
ATOM 1497 C CA . GLU B 1 70 ? 1.125 12.422 14.789 1 98.62 70 GLU B CA 1
ATOM 1498 C C . GLU B 1 70 ? -0.123 13.297 14.758 1 98.62 70 GLU B C 1
ATOM 1500 O O . GLU B 1 70 ? -0.231 14.258 15.523 1 98.62 70 GLU B O 1
ATOM 1505 N N . ALA B 1 71 ? -0.996 13.109 13.922 1 98.44 71 ALA B N 1
ATOM 1506 C CA . ALA B 1 71 ? -2.324 13.695 13.766 1 98.44 71 ALA B CA 1
ATOM 1507 C C . ALA B 1 71 ? -3.324 12.664 13.258 1 98.44 71 ALA B C 1
ATOM 1509 O O . ALA B 1 71 ? -2.938 11.656 12.656 1 98.44 71 ALA B O 1
ATOM 1510 N N . GLU B 1 72 ? -4.57 12.828 13.625 1 98.38 72 GLU B N 1
ATOM 1511 C CA . GLU B 1 72 ? -5.562 11.852 13.18 1 98.38 72 GLU B CA 1
ATOM 1512 C C . GLU B 1 72 ? -6.93 12.5 12.992 1 98.38 72 GLU B C 1
ATOM 1514 O O . GLU B 1 72 ? -7.176 13.602 13.492 1 98.38 72 GLU B O 1
ATOM 1519 N N . SER B 1 73 ? -7.734 11.953 12.203 1 97.75 73 SER B N 1
ATOM 1520 C CA . SER B 1 73 ? -9.164 12.195 12.062 1 97.75 73 SER B CA 1
ATOM 1521 C C . SER B 1 73 ? -9.969 10.922 12.312 1 97.75 73 SER B C 1
ATOM 1523 O O . SER B 1 73 ? -9.422 9.922 12.773 1 97.75 73 SER B O 1
ATOM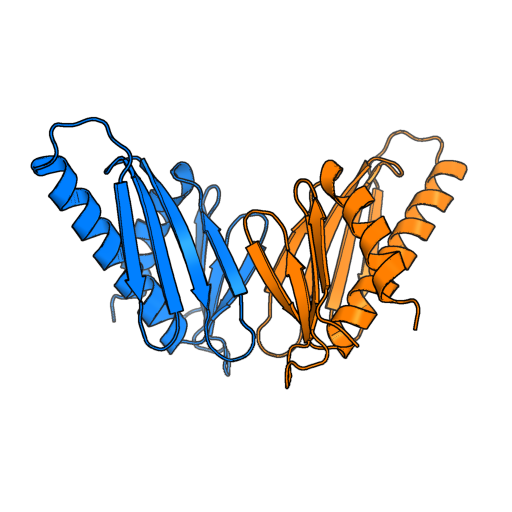 1525 N N . ASP B 1 74 ? -11.273 10.992 12.07 1 97.06 74 ASP B N 1
ATOM 1526 C CA . ASP B 1 74 ? -12.102 9.797 12.188 1 97.06 74 ASP B CA 1
ATOM 1527 C C . ASP B 1 74 ? -11.758 8.781 11.094 1 97.06 74 ASP B C 1
ATOM 1529 O O . ASP B 1 74 ? -12.023 7.586 11.242 1 97.06 74 ASP B O 1
ATOM 1533 N N . LEU B 1 75 ? -11.117 9.219 10.039 1 97.5 75 LEU B N 1
ATOM 1534 C CA . LEU B 1 75 ? -10.938 8.391 8.852 1 97.5 75 LEU B CA 1
ATOM 1535 C C . LEU B 1 75 ? -9.523 7.828 8.789 1 97.5 75 LEU B C 1
ATOM 1537 O O . LEU B 1 75 ? -9.312 6.727 8.273 1 97.5 75 LEU B O 1
ATOM 1541 N N . LEU B 1 76 ? -8.516 8.648 9.289 1 98.06 76 LEU B N 1
ATOM 1542 C CA . LEU B 1 76 ? -7.148 8.148 9.148 1 98.06 76 LEU B CA 1
ATOM 1543 C C . LEU B 1 76 ? -6.25 8.719 10.25 1 98.06 76 LEU B C 1
ATOM 1545 O O . LEU B 1 76 ? -6.637 9.656 10.953 1 98.06 76 LEU B O 1
ATOM 1549 N N . TRP B 1 77 ? -5.145 7.984 10.461 1 98.69 77 TRP B N 1
ATOM 1550 C CA . TRP B 1 77 ? -4.043 8.359 11.344 1 98.69 77 TRP B CA 1
ATOM 1551 C C . TRP B 1 77 ? -2.76 8.586 10.547 1 98.69 77 TRP B C 1
ATOM 1553 O O . TRP B 1 77 ? -2.465 7.848 9.609 1 98.69 77 TRP B O 1
ATOM 1563 N N . MET B 1 78 ? -1.927 9.656 10.945 1 98.81 78 MET B N 1
ATOM 1564 C CA . MET B 1 78 ? -0.664 9.961 10.281 1 98.81 78 MET B CA 1
ATOM 1565 C C . MET B 1 78 ? 0.419 10.312 11.297 1 98.81 78 MET B C 1
ATOM 1567 O O . MET B 1 78 ? 0.126 10.867 12.352 1 98.81 78 MET B O 1
ATOM 1571 N N . GLU B 1 79 ? 1.616 9.953 10.875 1 98.81 79 GLU B N 1
ATOM 1572 C CA . GLU B 1 79 ? 2.768 10.281 11.711 1 98.81 79 GLU B CA 1
ATOM 1573 C C . GLU B 1 79 ? 3.979 10.656 10.859 1 98.81 79 GLU B C 1
ATOM 1575 O O . GLU B 1 79 ? 4.262 10.008 9.852 1 98.81 79 GLU B O 1
ATOM 1580 N N . VAL B 1 80 ? 4.648 11.734 11.281 1 98.5 80 VAL B N 1
ATOM 1581 C CA . VAL B 1 80 ? 5.961 12.062 10.719 1 98.5 80 VAL B CA 1
ATOM 1582 C C . VAL B 1 80 ? 7.047 11.766 11.75 1 98.5 80 VAL B C 1
ATOM 1584 O O . VAL B 1 80 ? 6.84 11.953 12.953 1 98.5 80 VAL B O 1
ATOM 1587 N N . GLU B 1 81 ? 8.117 11.289 11.266 1 97.62 81 GLU B N 1
ATOM 1588 C CA . GLU B 1 81 ? 9.234 10.953 12.148 1 97.62 81 GLU B CA 1
ATOM 1589 C C . GLU B 1 81 ? 10.57 11.305 11.5 1 97.62 81 GLU B C 1
ATOM 1591 O O . GLU B 1 81 ? 10.844 10.891 10.375 1 97.62 81 GLU B O 1
ATOM 1596 N N . GLY B 1 82 ? 11.414 11.953 12.156 1 96.56 82 GLY B N 1
ATOM 1597 C CA . GLY B 1 82 ? 12.719 12.367 11.672 1 96.56 82 GLY B CA 1
ATOM 1598 C C . GLY B 1 82 ? 13.109 13.758 12.133 1 96.56 82 GLY B C 1
ATOM 1599 O O . GLY B 1 82 ? 12.82 14.148 13.266 1 96.56 82 GLY B O 1
ATOM 1600 N N . TYR B 1 83 ? 13.852 14.438 11.344 1 93.31 83 TYR B N 1
ATOM 1601 C CA . TYR B 1 83 ? 14.266 15.812 11.594 1 93.31 83 TYR B CA 1
ATOM 1602 C C . TYR B 1 83 ? 13.312 16.797 10.93 1 93.31 83 TYR B C 1
ATOM 1604 O O . TYR B 1 83 ? 12.633 16.453 9.961 1 93.31 83 TYR B O 1
ATOM 1612 N N . PRO B 1 84 ? 13.227 17.922 11.438 1 89.44 84 PRO B N 1
ATOM 1613 C CA . PRO B 1 84 ? 12.289 18.906 10.914 1 89.44 84 PRO B CA 1
ATOM 1614 C C . PRO B 1 84 ? 12.406 19.094 9.406 1 89.44 84 PRO B C 1
ATOM 1616 O O . PRO B 1 84 ? 11.406 19.344 8.727 1 89.44 84 PRO B O 1
ATOM 1619 N N . ARG B 1 85 ? 13.531 18.969 8.867 1 88.62 85 ARG B N 1
ATOM 1620 C CA . ARG B 1 85 ? 13.703 19.203 7.438 1 88.62 85 ARG B CA 1
ATOM 1621 C C . ARG B 1 85 ? 13.891 17.891 6.684 1 88.62 85 ARG B C 1
ATOM 1623 O O . ARG B 1 85 ? 14.219 17.891 5.496 1 88.62 85 ARG B O 1
ATOM 1630 N N . ALA B 1 86 ? 13.727 16.75 7.344 1 95.25 86 ALA B N 1
ATOM 1631 C CA . ALA B 1 86 ? 13.898 15.43 6.75 1 95.25 86 ALA B CA 1
ATOM 1632 C C . ALA B 1 86 ? 13.18 14.359 7.574 1 95.25 86 ALA B C 1
ATOM 1634 O O . ALA B 1 86 ? 13.773 13.766 8.477 1 95.25 86 ALA B O 1
ATOM 1635 N N . TYR B 1 87 ? 12.023 14.102 7.172 1 97.75 87 TYR B N 1
ATOM 1636 C CA . TYR B 1 87 ? 11.219 13.156 7.949 1 97.75 87 TYR B CA 1
ATOM 1637 C C . TYR B 1 87 ? 10.398 12.258 7.035 1 97.75 87 TYR B C 1
ATOM 1639 O O . TYR B 1 87 ? 10.078 12.633 5.902 1 97.75 87 TYR B O 1
ATOM 1647 N N . SER B 1 88 ? 10.125 11.078 7.5 1 98.75 88 SER B N 1
ATOM 1648 C CA . SER B 1 88 ? 9.242 10.141 6.812 1 98.75 88 SER B CA 1
ATOM 1649 C C . SER B 1 88 ? 7.793 10.336 7.234 1 98.75 88 SER B C 1
ATOM 1651 O O . SER B 1 88 ? 7.516 11.016 8.227 1 98.75 88 SER B O 1
ATOM 1653 N N . LEU B 1 89 ? 6.953 9.859 6.422 1 98.88 89 LEU B N 1
ATOM 1654 C CA . LEU B 1 89 ? 5.52 9.914 6.691 1 98.88 89 LEU B CA 1
ATOM 1655 C C . LEU B 1 89 ? 4.91 8.516 6.703 1 98.88 89 LEU B C 1
ATOM 1657 O O . LEU B 1 89 ? 5.203 7.703 5.824 1 98.88 89 LEU B O 1
ATOM 1661 N N . ARG B 1 90 ? 4.098 8.203 7.676 1 98.75 90 ARG B N 1
ATOM 1662 C CA . ARG B 1 90 ? 3.273 7 7.727 1 98.75 90 ARG B CA 1
ATOM 1663 C C . ARG B 1 90 ? 1.798 7.355 7.871 1 98.75 90 ARG B C 1
ATOM 1665 O O . ARG B 1 90 ? 1.455 8.367 8.492 1 98.75 90 ARG B O 1
ATOM 1672 N N . PHE B 1 91 ? 0.968 6.578 7.266 1 98.69 91 PHE B N 1
ATOM 1673 C CA . PHE B 1 91 ? -0.457 6.781 7.496 1 98.69 91 PHE B CA 1
ATOM 1674 C C . PHE B 1 91 ? -1.183 5.445 7.613 1 98.69 91 PHE B C 1
ATOM 1676 O O . PHE B 1 91 ? -0.699 4.426 7.121 1 98.69 91 PHE B O 1
ATOM 1683 N N . ILE B 1 92 ? -2.318 5.457 8.281 1 98.69 92 ILE B N 1
ATOM 1684 C CA . ILE B 1 92 ? -3.219 4.316 8.414 1 98.69 92 ILE B CA 1
ATOM 1685 C C . ILE B 1 92 ? -4.652 4.758 8.125 1 98.69 92 ILE B C 1
ATOM 1687 O O . ILE B 1 92 ? -5.129 5.754 8.68 1 98.69 92 ILE B O 1
ATOM 1691 N N . LEU B 1 93 ? -5.266 4.062 7.199 1 98.12 93 LEU B N 1
ATOM 1692 C CA . LEU B 1 93 ? -6.695 4.223 6.957 1 98.12 93 LEU B CA 1
ATOM 1693 C C . LEU B 1 93 ? -7.508 3.361 7.918 1 98.12 93 LEU B C 1
ATOM 1695 O O . LEU B 1 93 ? -7.289 2.152 8.008 1 98.12 93 LEU B O 1
ATOM 1699 N N . ASN B 1 94 ? -8.531 3.873 8.508 1 94.5 94 ASN B N 1
ATOM 1700 C CA . ASN B 1 94 ? -9.234 3.203 9.594 1 94.5 94 ASN B CA 1
ATOM 1701 C C . ASN B 1 94 ? -10.641 2.775 9.172 1 94.5 94 ASN B C 1
ATOM 1703 O O . ASN B 1 94 ? -11.414 2.281 9.992 1 94.5 94 ASN B O 1
ATOM 1707 N N . THR B 1 95 ? -11.008 2.998 7.992 1 88.88 95 THR B N 1
ATOM 1708 C CA . THR B 1 95 ? -12.375 2.709 7.582 1 88.88 95 THR B CA 1
ATOM 1709 C C . THR B 1 95 ? -12.391 1.794 6.359 1 88.88 95 THR B C 1
ATOM 1711 O O . THR B 1 95 ? -11.547 1.917 5.473 1 88.88 95 THR B O 1
ATOM 1714 N N . ASN B 1 96 ? -13.477 0.898 6.387 1 92.25 96 ASN B N 1
ATOM 1715 C CA . ASN B 1 96 ? -13.609 -0.039 5.277 1 92.25 96 ASN B CA 1
ATOM 1716 C C . ASN B 1 96 ? -12.344 -0.879 5.105 1 92.25 96 ASN B C 1
ATOM 1718 O O . ASN B 1 96 ? -11.883 -1.514 6.055 1 92.25 96 ASN B O 1
ATOM 1722 N N . ARG B 1 97 ? -11.82 -0.991 3.867 1 96.56 97 ARG B N 1
ATOM 1723 C CA . ARG B 1 97 ? -10.539 -1.672 3.689 1 96.56 97 ARG B CA 1
ATOM 1724 C C . ARG B 1 97 ? -9.391 -0.84 4.254 1 96.56 97 ARG B C 1
ATOM 1726 O O . ARG B 1 97 ? -9.031 0.191 3.688 1 96.56 97 ARG B O 1
ATOM 1733 N N . CYS B 1 98 ? -8.945 -1.282 5.395 1 97.25 98 CYS B N 1
ATOM 1734 C CA . CYS B 1 98 ? -7.836 -0.561 6.008 1 97.25 98 CYS B CA 1
ATOM 1735 C C . CYS B 1 98 ? -6.547 -0.77 5.223 1 97.25 98 CYS B C 1
ATOM 1737 O O . CYS B 1 98 ? -6.379 -1.794 4.559 1 97.25 98 CYS B O 1
ATOM 1739 N N . ALA B 1 99 ? -5.711 0.216 5.312 1 98.38 99 ALA B N 1
ATOM 1740 C CA . ALA B 1 99 ? -4.41 0.187 4.656 1 98.38 99 ALA B CA 1
ATOM 1741 C C . ALA B 1 99 ? -3.42 1.118 5.352 1 98.38 99 ALA B C 1
ATOM 1743 O O . ALA B 1 99 ? -3.824 2.041 6.062 1 98.38 99 ALA B O 1
ATOM 1744 N N . GLU B 1 100 ? -2.201 0.812 5.172 1 98.62 100 GLU B N 1
ATOM 1745 C CA . GLU B 1 100 ? -1.141 1.684 5.672 1 98.62 100 GLU B CA 1
ATOM 1746 C C . GLU B 1 100 ? -0.047 1.876 4.625 1 98.62 100 GLU B C 1
ATOM 1748 O O . GLU B 1 100 ? 0.107 1.052 3.721 1 98.62 100 GLU B O 1
ATOM 1753 N N . GLY B 1 101 ? 0.585 2.984 4.68 1 98.75 101 GLY B N 1
ATOM 1754 C CA . GLY B 1 101 ? 1.674 3.309 3.771 1 98.75 101 GLY B CA 1
ATOM 1755 C C . GLY B 1 101 ? 2.701 4.246 4.379 1 98.75 101 GLY B C 1
ATOM 1756 O O . GLY B 1 101 ? 2.416 4.93 5.367 1 98.75 101 GLY B O 1
ATOM 1757 N N . LYS B 1 102 ? 3.844 4.203 3.75 1 98.81 102 LYS B N 1
ATOM 1758 C CA . LYS B 1 102 ? 4.945 5.035 4.227 1 98.81 102 LYS B CA 1
ATOM 1759 C C . LYS B 1 102 ? 5.668 5.711 3.062 1 98.81 102 LYS B C 1
ATOM 1761 O O . LYS B 1 102 ? 5.848 5.105 2.004 1 98.81 102 LYS B O 1
ATOM 1766 N N . TRP B 1 103 ? 6.031 6.922 3.318 1 98.88 103 TRP B N 1
ATOM 1767 C CA . TRP B 1 103 ? 6.891 7.664 2.4 1 98.88 103 TRP B CA 1
ATOM 1768 C C . TRP B 1 103 ? 8.234 7.992 3.053 1 98.88 103 TRP B C 1
ATOM 1770 O O . TRP B 1 103 ? 8.281 8.328 4.234 1 98.88 103 TRP B O 1
ATOM 1780 N N . SER B 1 104 ? 9.266 7.844 2.279 1 98.69 104 SER B N 1
ATOM 1781 C CA . SER B 1 104 ? 10.594 8.219 2.766 1 98.69 104 SER B CA 1
ATOM 1782 C C . SER B 1 104 ? 10.711 9.734 2.926 1 98.69 104 SER B C 1
ATOM 1784 O O . SER B 1 104 ? 9.93 10.484 2.342 1 98.69 104 SER B O 1
ATOM 1786 N N . ALA B 1 105 ? 11.711 10.125 3.688 1 98.31 105 ALA B N 1
ATOM 1787 C CA . ALA B 1 105 ? 11.961 11.547 3.904 1 98.31 105 ALA B CA 1
ATOM 1788 C C . ALA B 1 105 ? 12.195 12.273 2.582 1 98.31 105 ALA B C 1
ATOM 1790 O O . ALA B 1 105 ? 11.781 13.422 2.418 1 98.31 105 ALA B O 1
ATOM 1791 N N . ALA B 1 106 ? 12.797 11.586 1.614 1 98.5 106 ALA B N 1
ATOM 1792 C CA . ALA B 1 106 ? 13.133 12.195 0.329 1 98.5 106 ALA B CA 1
ATOM 1793 C C . ALA B 1 106 ? 11.867 12.453 -0.493 1 98.5 106 ALA B C 1
ATOM 1795 O O . ALA B 1 106 ? 11.844 13.367 -1.324 1 98.5 106 ALA B O 1
ATOM 1796 N N . ALA B 1 107 ? 10.797 11.766 -0.223 1 98.69 107 ALA B N 1
ATOM 1797 C CA . ALA B 1 107 ? 9.57 11.859 -1.02 1 98.69 107 ALA B CA 1
ATOM 1798 C C . ALA B 1 107 ? 8.633 12.914 -0.457 1 98.69 107 ALA B C 1
ATOM 1800 O O . ALA B 1 107 ? 7.797 13.461 -1.184 1 98.69 107 ALA B O 1
ATOM 1801 N N . VAL B 1 108 ? 8.758 13.258 0.782 1 98.62 108 VAL B N 1
ATOM 1802 C CA . VAL B 1 108 ? 7.746 14 1.528 1 98.62 108 VAL B CA 1
ATOM 1803 C C . VAL B 1 108 ? 7.645 15.422 0.99 1 98.62 108 VAL B C 1
ATOM 1805 O O . VAL B 1 108 ? 6.543 15.945 0.799 1 98.62 108 VAL B O 1
ATOM 1808 N N . PRO B 1 109 ? 8.727 16.047 0.606 1 98.19 109 PRO B N 1
ATOM 1809 C CA . PRO B 1 109 ? 8.594 17.422 0.102 1 98.19 109 PRO B CA 1
ATOM 1810 C C . PRO B 1 109 ? 7.77 17.5 -1.183 1 98.19 109 PRO B C 1
ATOM 1812 O O . PRO B 1 109 ? 6.949 18.406 -1.341 1 98.19 109 PRO B O 1
ATOM 1815 N N . GLY B 1 110 ? 8.016 16.547 -2.057 1 98.19 110 GLY B N 1
ATOM 1816 C CA . GLY B 1 110 ? 7.223 16.516 -3.275 1 98.19 110 GLY B CA 1
ATOM 1817 C C . GLY B 1 110 ? 5.75 16.25 -3.025 1 98.19 110 GLY B C 1
ATOM 1818 O O . GLY B 1 110 ? 4.887 16.891 -3.625 1 98.19 110 GLY B O 1
ATOM 1819 N N . LEU B 1 111 ? 5.484 15.367 -2.137 1 98.44 111 LEU B N 1
ATOM 1820 C CA . LEU B 1 111 ? 4.113 15.023 -1.771 1 98.44 111 LEU B CA 1
ATOM 1821 C C . LEU B 1 111 ? 3.406 16.219 -1.146 1 98.44 111 LEU B C 1
ATOM 1823 O O . LEU B 1 111 ? 2.242 16.484 -1.451 1 98.44 111 LEU B O 1
ATOM 1827 N N . LEU B 1 112 ? 4.117 16.953 -0.31 1 97.81 112 LEU B N 1
ATOM 1828 C CA . LEU B 1 112 ? 3.578 18.141 0.346 1 97.81 112 LEU B CA 1
ATOM 1829 C C . LEU B 1 112 ? 3.191 19.203 -0.681 1 97.81 112 LEU B C 1
ATOM 1831 O O . LEU B 1 112 ? 2.104 19.781 -0.604 1 97.81 112 LEU B O 1
ATOM 1835 N N . GLN B 1 113 ? 4.039 19.375 -1.585 1 96.81 113 GLN B N 1
ATOM 1836 C CA . GLN B 1 113 ? 3.768 20.359 -2.619 1 96.81 113 GLN B CA 1
ATOM 1837 C C . GLN B 1 113 ? 2.529 19.984 -3.428 1 96.81 113 GLN B C 1
ATOM 1839 O O . GLN B 1 113 ? 1.664 20.828 -3.674 1 96.81 113 GLN B O 1
ATOM 1844 N N . ALA B 1 114 ? 2.453 18.797 -3.77 1 97.06 114 ALA B N 1
ATOM 1845 C CA . ALA B 1 114 ? 1.327 18.328 -4.574 1 97.06 114 ALA B CA 1
ATOM 1846 C C . ALA B 1 114 ? 0.027 18.375 -3.775 1 97.06 114 ALA B C 1
ATOM 1848 O O . ALA B 1 114 ? -1.022 18.734 -4.312 1 97.06 114 ALA B O 1
ATOM 1849 N N . ALA B 1 115 ? 0.078 17.984 -2.549 1 96.5 115 ALA B N 1
ATOM 1850 C CA . ALA B 1 115 ? -1.095 18.016 -1.679 1 96.5 115 ALA B CA 1
ATOM 1851 C C . ALA B 1 115 ? -1.64 19.438 -1.537 1 96.5 115 ALA B C 1
ATOM 1853 O O . ALA B 1 115 ? -2.855 19.641 -1.503 1 96.5 115 ALA B O 1
ATOM 1854 N N . GLY B 1 116 ? -0.742 20.297 -1.401 1 94.44 116 GLY B N 1
ATOM 1855 C CA . GLY B 1 116 ? -1.141 21.688 -1.287 1 94.44 116 GLY B CA 1
ATOM 1856 C C . GLY B 1 116 ? -1.859 22.203 -2.52 1 94.44 116 GLY B C 1
ATOM 1857 O O . GLY B 1 116 ? -2.68 23.125 -2.426 1 94.44 116 GLY B O 1
ATOM 1858 N N . MET B 1 117 ? -1.557 21.594 -3.617 1 89.38 117 MET B N 1
ATOM 1859 C CA . MET B 1 117 ? -2.15 22.047 -4.875 1 89.38 117 MET B CA 1
ATOM 1860 C C . MET B 1 117 ? -3.508 21.391 -5.102 1 89.38 117 MET B C 1
ATOM 1862 O O . MET B 1 117 ? -4.305 21.859 -5.914 1 89.38 117 MET B O 1
ATOM 1866 N N . LEU B 1 118 ? -3.734 20.25 -4.559 1 84.81 118 LEU B N 1
ATOM 1867 C CA . LEU B 1 118 ? -5.02 19.562 -4.691 1 84.81 118 LEU B CA 1
ATOM 1868 C C . LEU B 1 118 ? -6.109 20.312 -3.926 1 84.81 118 LEU B C 1
ATOM 1870 O O . LEU B 1 118 ? -7.27 20.312 -4.344 1 84.81 118 LEU B O 1
ATOM 1874 N N . LYS B 1 119 ? -5.984 20.812 -2.611 1 65.12 119 LYS B N 1
ATOM 1875 C CA . LYS B 1 119 ? -6.926 21.484 -1.728 1 65.12 119 LYS B CA 1
ATOM 1876 C C . LYS B 1 119 ? -7.32 22.859 -2.289 1 65.12 119 LYS B C 1
ATOM 1878 O O . LYS B 1 119 ? -8.195 23.531 -1.746 1 65.12 119 LYS B O 1
ATOM 1883 N N . VAL B 1 120 ? -6.805 23.328 -3.324 1 49.81 120 VAL B N 1
ATOM 1884 C CA . VAL B 1 120 ? -7.27 24.672 -3.662 1 49.81 120 VAL B CA 1
ATOM 1885 C C . VAL B 1 120 ? -8.789 24.656 -3.832 1 49.81 120 VAL B C 1
ATOM 1887 O O . VAL B 1 120 ? -9.297 24.25 -4.879 1 49.81 120 VAL B O 1
ATOM 1890 N N . PHE B 1 121 ? -9.547 23.703 -3.137 1 38.03 121 PHE B N 1
ATOM 1891 C CA . PHE B 1 121 ? -10.898 24.234 -3.25 1 38.03 121 PHE B CA 1
ATOM 1892 C C . PHE B 1 121 ? -11.141 25.344 -2.225 1 38.03 121 PHE B C 1
ATOM 1894 O O . PHE B 1 121 ? -10.492 25.375 -1.177 1 38.03 121 PHE B O 1
#

Foldseek 3Di:
DDWDWDADAFKIWIAQPPDDAFGIKIGGPVDMDTHGPVRLLVVLVQLLVVLVVLQVVVVVPPDQDKDKDKDDDPFKIKMWIGHSQFTKMKMWGDDDPIDIDITGSVGSVVVNVVSVVVPPD/DDWDWDDDAFKIWIAQPPDDAFGIKIGGPVDMDTHGPVRLLVVLVQLLVVLVVLQVCVVVPPDQDKDKDKDDDPFKIKMWIGHSQFTKMKMWGDDDDIDIDITGSVGSVVVNVVSVVVPPD

Organism: NCBI:txid2019572

Radius of gyration: 19.29 Å; Cα contacts (8 Å, |Δi|>4): 498; chains: 2; bounding box: 38×53×41 Å